Protein AF-A0A385MT98-F1 (afdb_monomer)

Nearest PDB structures (foldseek):
  8rvo-assembly1_I  TM=2.981E-01  e=7.123E+00  Saccharomyces cerevisiae

Sequence (198 aa):
MNSWIKKISVVCAGVLCLAGQANAHLVAFGWKDLGNGTIRMYGQHWHGNQSSAYSDNGGVRIGTWDASASTQNTASWQLFNWTGVMNDVGGDTASNDALVASGVLDGWAEDVGNWGNTNGHNDWFFTDPLVLGNGNWGLFTGTSCCVDTMTAAQLFTITGISSVPIGTGPGSATSVPAPATLGMFALSLVALRRFRRS

Secondary structure (DSSP, 8-state):
--HHHHHHHHHHHHTTS-------BEEEEEEEE-SSS-EEEEEEESSS--SS--SSS--EEEEE--TT-SS--GGGSEEE-EEEEE-S---SHHHHHHHHHTTS-SEEEE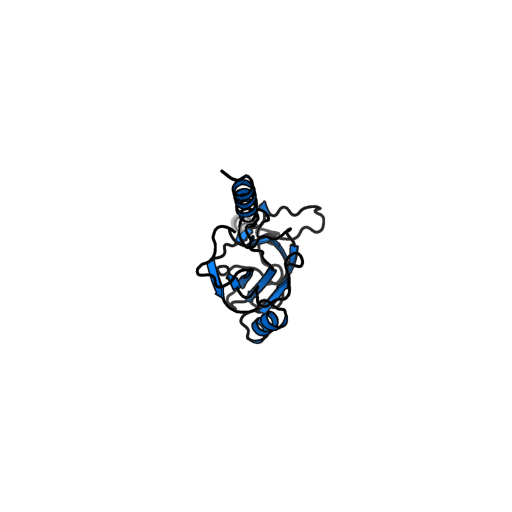-TTT---STT--EEEEESPB---SEEEEEE--SSSSSSB-SS-EEEEE----SS-TT-STT--S-PPPPHHHHHHHHHHHHHHHHT--

pLDDT: mean 81.01, std 16.99, range [43.62, 97.94]

Mean predicted aligned error: 11.86 Å

Solvent-accessible surface area (backbone atoms only — not comparable to full-atom values): 11077 Å² total; per-residue (Å²): 133,66,74,68,63,64,58,55,59,56,59,66,60,63,73,74,76,75,80,68,80,81,65,24,32,29,27,28,41,35,34,29,66,68,71,77,48,32,21,33,48,29,39,25,28,44,54,77,82,73,92,60,42,56,71,75,32,63,23,44,24,36,25,68,63,62,90,87,51,95,66,82,71,60,86,78,26,49,73,45,44,43,68,31,68,48,60,86,49,38,26,24,68,70,42,42,50,47,34,34,76,71,62,74,21,59,41,70,49,71,34,79,91,56,51,75,68,36,71,65,28,12,21,32,36,25,36,61,78,38,65,53,25,21,42,70,32,24,42,37,46,42,76,82,50,66,38,40,28,29,95,60,74,43,84,42,80,46,62,83,46,76,48,30,61,72,57,40,39,58,83,52,77,86,65,80,74,77,62,66,65,60,58,52,52,53,51,50,53,54,50,54,58,52,67,74,76,110

Foldseek 3Di:
DDPVVVVVVVVVVVVVPPPDQPFKAFWKKFKAAPLQQWIKIKTFIFDADDPWFDCQLQAKFKDDDDPPDPADPSVLGDGFGFGGKDGQFDQAPVRQVVCCVVRVTVDMDTLPVRRPRDSSRGMMTMGDIDHDAFDKMWIARDQDTRIHHRPGIDIDGDDDHDSHDHPDDHPSCPDDPDPCVVVVVVVVVVVVVVVVVD

Structure (mmCIF, N/CA/C/O backbone):
data_AF-A0A385MT98-F1
#
_entry.id   AF-A0A385MT98-F1
#
loop_
_atom_site.group_PDB
_atom_site.id
_atom_site.type_symbol
_atom_site.label_atom_id
_atom_site.label_alt_id
_atom_site.label_comp_id
_atom_site.label_asym_id
_atom_site.label_entity_id
_atom_site.label_seq_id
_atom_site.pdbx_PDB_ins_code
_atom_site.Cartn_x
_atom_site.Cartn_y
_atom_site.Cartn_z
_atom_site.occupancy
_atom_site.B_iso_or_equiv
_atom_site.auth_seq_id
_atom_site.auth_comp_id
_atom_site.auth_asym_id
_atom_site.auth_atom_id
_atom_site.pdbx_PDB_model_num
ATOM 1 N N . MET A 1 1 ? 36.740 34.468 -37.952 1.00 53.41 1 MET A N 1
ATOM 2 C CA . MET A 1 1 ? 36.012 33.297 -37.403 1.00 53.41 1 MET A CA 1
ATOM 3 C C . MET A 1 1 ? 34.818 32.990 -38.295 1.00 53.41 1 MET A C 1
ATOM 5 O O . MET A 1 1 ? 33.910 33.811 -38.370 1.00 53.41 1 MET A O 1
ATOM 9 N N . ASN A 1 2 ? 34.854 31.853 -38.997 1.00 48.47 2 ASN A N 1
ATOM 10 C CA . ASN A 1 2 ? 33.835 31.452 -39.972 1.00 48.47 2 ASN A CA 1
ATOM 11 C C . ASN A 1 2 ? 32.461 31.257 -39.313 1.00 48.47 2 ASN A C 1
ATOM 13 O O . ASN A 1 2 ? 32.347 30.631 -38.258 1.00 48.47 2 ASN A O 1
ATOM 17 N N . SER A 1 3 ? 31.414 31.777 -39.960 1.00 51.66 3 SER A N 1
ATOM 18 C CA . SER A 1 3 ? 30.017 31.764 -39.487 1.00 51.66 3 SER A CA 1
ATOM 19 C C . SER A 1 3 ? 29.446 30.358 -39.257 1.00 51.66 3 SER A C 1
ATOM 21 O O . SER A 1 3 ? 28.440 30.207 -38.568 1.00 51.66 3 SER A O 1
ATOM 23 N N . TRP A 1 4 ? 30.114 29.329 -39.779 1.00 48.34 4 TRP A N 1
ATOM 24 C CA . TRP A 1 4 ? 29.763 27.924 -39.598 1.00 48.34 4 TRP A CA 1
ATOM 25 C C . TRP A 1 4 ? 30.066 27.395 -38.189 1.00 48.34 4 TRP A C 1
ATOM 27 O O . TRP A 1 4 ? 29.278 26.629 -37.644 1.00 48.34 4 TRP A O 1
ATOM 37 N N . ILE A 1 5 ? 31.124 27.892 -37.536 1.00 53.19 5 ILE A N 1
ATOM 38 C CA . ILE A 1 5 ? 31.489 27.486 -36.166 1.00 53.19 5 ILE A CA 1
ATOM 39 C C . ILE A 1 5 ? 30.474 28.034 -35.145 1.00 53.19 5 ILE A C 1
ATOM 41 O O . ILE A 1 5 ? 30.147 27.361 -34.175 1.00 53.19 5 ILE A O 1
ATOM 45 N N . LYS A 1 6 ? 29.879 29.210 -35.404 1.00 49.47 6 LYS A N 1
ATOM 46 C CA . LYS A 1 6 ? 28.854 29.810 -34.527 1.00 49.47 6 LYS A CA 1
ATOM 47 C C . LYS A 1 6 ? 27.511 29.068 -34.548 1.00 49.47 6 LYS A C 1
ATOM 49 O O . LYS A 1 6 ? 26.771 29.145 -33.575 1.00 49.47 6 LYS A O 1
ATOM 54 N N . LYS A 1 7 ? 27.186 28.361 -35.638 1.00 47.78 7 LYS A N 1
ATOM 55 C CA . LYS A 1 7 ? 25.917 27.622 -35.778 1.00 47.78 7 LYS A CA 1
ATOM 56 C C . LYS A 1 7 ? 25.954 26.248 -35.104 1.00 47.78 7 LYS A C 1
ATOM 58 O O . LYS A 1 7 ? 24.925 25.792 -34.625 1.00 47.78 7 LYS A O 1
ATOM 63 N N . ILE A 1 8 ? 27.132 25.630 -35.000 1.00 51.59 8 ILE A N 1
ATOM 64 C CA . ILE A 1 8 ? 27.298 24.321 -34.347 1.00 51.59 8 ILE A CA 1
ATOM 65 C C . ILE A 1 8 ? 27.239 24.452 -32.815 1.00 51.59 8 ILE A C 1
ATOM 67 O O . ILE A 1 8 ? 26.645 23.607 -32.152 1.00 51.59 8 ILE A O 1
ATOM 71 N N . SER A 1 9 ? 27.733 25.554 -32.239 1.00 48.62 9 SER A N 1
ATOM 72 C CA . SER A 1 9 ? 27.682 25.773 -30.783 1.00 48.62 9 SER A CA 1
ATOM 73 C C . SER A 1 9 ? 26.263 25.958 -30.223 1.00 48.62 9 SER A C 1
ATOM 75 O O . SER A 1 9 ? 26.026 25.635 -29.064 1.00 48.62 9 SER A O 1
ATOM 77 N N . VAL A 1 10 ? 25.308 26.439 -31.027 1.00 51.00 10 VAL A N 1
ATOM 78 C CA . VAL A 1 10 ? 23.913 26.653 -30.589 1.00 51.00 10 VAL A CA 1
ATOM 79 C C . VAL A 1 10 ? 23.090 25.361 -30.655 1.00 51.00 10 VAL A C 1
ATOM 81 O O . VAL A 1 10 ? 22.206 25.154 -29.830 1.00 51.00 10 VAL A O 1
ATOM 84 N N . VAL A 1 11 ? 23.421 24.444 -31.570 1.00 50.66 11 VAL A N 1
ATOM 85 C CA . VAL A 1 11 ? 22.740 23.141 -31.681 1.00 50.66 11 VAL A CA 1
ATOM 86 C C . VAL A 1 11 ? 23.177 22.182 -30.564 1.00 50.66 11 VAL A C 1
ATOM 88 O O . VAL A 1 11 ? 22.348 21.445 -30.041 1.00 50.66 11 VAL A O 1
ATOM 91 N N . CYS A 1 12 ? 24.432 22.250 -30.106 1.00 47.84 12 CYS A N 1
ATOM 92 C CA . CYS A 1 12 ? 24.898 21.447 -28.967 1.00 47.84 12 CYS A CA 1
ATOM 93 C C . CYS A 1 12 ? 24.410 21.958 -27.597 1.00 47.84 12 CYS A C 1
ATOM 95 O O . CYS A 1 12 ? 24.337 21.171 -26.660 1.00 47.84 12 CYS A O 1
ATOM 97 N N . ALA A 1 13 ? 24.039 23.237 -27.468 1.00 49.75 13 ALA A N 1
ATOM 98 C CA . ALA A 1 13 ? 23.513 23.792 -26.215 1.00 49.75 13 ALA A CA 1
ATOM 99 C C . ALA A 1 13 ? 22.001 23.546 -26.022 1.00 49.75 13 ALA A C 1
ATOM 101 O O . ALA A 1 13 ? 21.527 23.517 -24.891 1.00 49.75 13 ALA A O 1
ATOM 102 N N . GLY A 1 14 ? 21.240 23.341 -27.106 1.00 48.34 14 GLY A N 1
ATOM 103 C CA . GLY A 1 14 ? 19.785 23.131 -27.049 1.00 48.34 14 GLY A CA 1
ATOM 104 C C . GLY A 1 14 ? 19.345 21.707 -26.689 1.00 48.34 14 GLY A C 1
ATOM 105 O O . GLY A 1 14 ? 18.222 21.516 -26.234 1.00 48.34 14 GLY A O 1
ATOM 106 N N . VAL A 1 15 ? 20.220 20.709 -26.851 1.00 49.09 15 VAL A N 1
ATOM 107 C CA . VAL A 1 15 ? 19.905 19.290 -26.574 1.00 49.09 15 VAL A CA 1
ATOM 108 C C . VAL A 1 15 ? 20.198 18.897 -25.113 1.00 49.09 15 VAL A C 1
ATOM 110 O O . VAL A 1 15 ? 19.793 17.832 -24.664 1.00 49.09 15 VAL A O 1
ATOM 113 N N . LEU A 1 16 ? 20.829 19.775 -24.326 1.00 49.16 16 LEU A N 1
ATOM 114 C CA . LEU A 1 16 ? 21.163 19.526 -22.915 1.00 49.16 16 LEU A CA 1
ATOM 115 C C . LEU A 1 16 ? 20.050 19.903 -21.915 1.00 49.16 16 LEU A C 1
ATOM 117 O O . LEU A 1 16 ? 20.210 19.654 -20.725 1.00 49.16 16 LEU A O 1
ATOM 121 N N . CYS A 1 17 ? 18.926 20.478 -22.362 1.00 48.34 17 CYS A N 1
ATOM 122 C CA . CYS A 1 17 ? 17.938 21.112 -21.470 1.00 48.34 17 CYS A CA 1
ATOM 123 C C . CYS A 1 17 ? 16.544 20.456 -21.431 1.00 48.34 17 CYS A C 1
ATOM 125 O O . CYS A 1 17 ? 15.598 21.094 -20.981 1.00 48.34 17 CYS A O 1
ATOM 127 N N . LEU A 1 18 ? 16.387 19.203 -21.869 1.00 44.28 18 LEU A N 1
ATOM 128 C CA . LEU A 1 18 ? 15.105 18.477 -21.773 1.00 44.28 18 LEU A CA 1
ATOM 129 C C . LEU A 1 18 ? 15.210 17.157 -20.998 1.00 44.28 18 LEU A C 1
ATOM 131 O O . LEU A 1 18 ? 14.406 16.252 -21.201 1.00 44.28 18 LEU A O 1
ATOM 135 N N . ALA A 1 19 ? 16.171 17.040 -20.080 1.00 44.81 19 ALA A N 1
ATOM 136 C CA . ALA A 1 19 ? 16.084 16.029 -19.034 1.00 44.81 19 ALA A CA 1
ATOM 137 C C . ALA A 1 19 ? 15.002 16.476 -18.038 1.00 44.81 19 ALA A C 1
ATOM 139 O O . ALA A 1 19 ? 15.294 17.125 -17.036 1.00 44.81 19 ALA A O 1
ATOM 140 N N . GLY A 1 20 ? 13.734 16.199 -18.353 1.00 44.91 20 GLY A N 1
ATOM 141 C CA . GLY A 1 20 ? 12.685 16.244 -17.341 1.00 44.91 2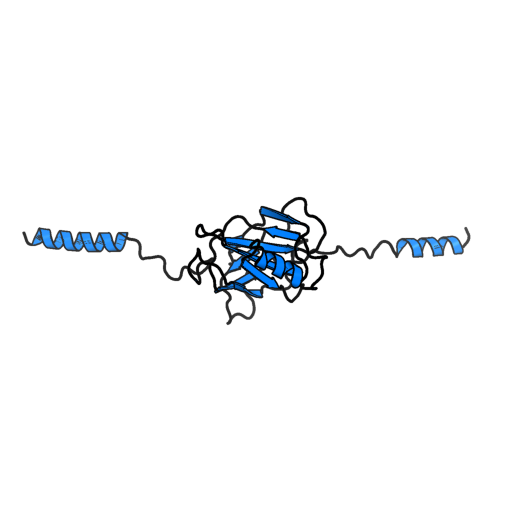0 GLY A CA 1
ATOM 142 C C . GLY A 1 20 ? 13.104 15.329 -16.193 1.00 44.91 20 GLY A C 1
ATOM 143 O O . GLY A 1 20 ? 13.550 14.209 -16.437 1.00 44.91 20 GLY A O 1
ATOM 144 N N . GLN A 1 21 ? 13.019 15.807 -14.951 1.00 47.66 21 GLN A N 1
ATOM 145 C CA . GLN A 1 21 ? 13.122 14.916 -13.800 1.00 47.66 21 GLN A CA 1
ATOM 146 C C . GLN A 1 21 ? 12.024 13.862 -13.958 1.00 47.66 21 GLN A C 1
ATOM 148 O O . GLN A 1 21 ? 10.841 14.202 -13.967 1.00 47.66 21 GLN A O 1
ATOM 153 N N . ALA A 1 22 ? 12.411 12.600 -14.152 1.00 51.78 22 ALA A N 1
ATOM 154 C CA . ALA A 1 22 ? 11.475 11.496 -14.057 1.00 51.78 22 ALA A CA 1
ATOM 155 C C . ALA A 1 22 ? 11.020 11.446 -12.597 1.00 51.78 22 ALA A C 1
ATOM 157 O O . ALA A 1 22 ? 11.789 11.066 -11.716 1.00 51.78 22 ALA A O 1
ATOM 158 N N . ASN A 1 23 ? 9.807 11.924 -12.335 1.00 61.19 23 ASN A N 1
ATOM 159 C CA . ASN A 1 23 ? 9.212 11.791 -11.016 1.00 61.19 23 ASN A CA 1
ATOM 160 C C . ASN A 1 23 ? 8.849 10.327 -10.838 1.00 61.19 23 ASN A C 1
ATOM 162 O O . ASN A 1 23 ? 8.341 9.690 -11.760 1.00 61.19 23 ASN A O 1
ATOM 166 N N . ALA A 1 24 ? 9.155 9.781 -9.672 1.00 69.06 24 ALA A N 1
ATOM 167 C CA . ALA A 1 24 ? 8.676 8.454 -9.365 1.00 69.06 24 ALA A CA 1
ATOM 168 C C . ALA A 1 24 ? 7.192 8.504 -9.007 1.00 69.06 24 ALA A C 1
ATOM 170 O O . ALA A 1 24 ? 6.710 9.464 -8.390 1.00 69.06 24 ALA A O 1
ATOM 171 N N . HIS A 1 25 ? 6.485 7.447 -9.373 1.00 81.62 25 HIS A N 1
ATOM 172 C CA . HIS A 1 25 ? 5.051 7.329 -9.180 1.00 81.62 25 HIS A CA 1
ATOM 173 C C . HIS A 1 25 ? 4.737 6.054 -8.420 1.00 81.62 25 HIS A C 1
ATOM 175 O O . HIS A 1 25 ? 5.406 5.035 -8.600 1.00 81.62 25 HIS A O 1
ATOM 181 N N . LEU A 1 26 ? 3.710 6.140 -7.580 1.00 88.94 26 LEU A N 1
ATOM 182 C CA . LEU A 1 26 ? 3.150 4.964 -6.949 1.00 88.94 26 LEU A CA 1
ATOM 183 C C . LEU A 1 26 ? 2.256 4.296 -7.989 1.00 88.94 26 LEU A C 1
ATOM 185 O O . LEU A 1 26 ? 1.355 4.951 -8.511 1.00 88.94 26 LEU A O 1
ATOM 189 N N . VAL A 1 27 ? 2.492 3.024 -8.296 1.00 90.94 27 VAL A N 1
ATOM 190 C CA . VAL A 1 27 ? 1.742 2.320 -9.352 1.00 90.94 27 VAL A CA 1
ATOM 191 C C . VAL A 1 27 ? 0.767 1.278 -8.810 1.00 90.94 27 VAL A C 1
ATOM 193 O O . VAL A 1 27 ? -0.199 0.930 -9.484 1.00 90.94 27 VAL A O 1
ATOM 196 N N . ALA A 1 28 ? 0.995 0.783 -7.594 1.00 93.62 28 ALA A N 1
ATOM 197 C CA . ALA A 1 28 ? 0.113 -0.161 -6.923 1.00 93.62 28 ALA A CA 1
ATOM 198 C C . ALA A 1 28 ? 0.284 -0.090 -5.404 1.00 93.62 28 ALA A C 1
ATOM 200 O O . ALA A 1 28 ? 1.328 0.315 -4.892 1.00 93.62 28 ALA A O 1
ATOM 201 N N . PHE A 1 29 ? -0.731 -0.551 -4.682 1.00 95.50 29 PHE A N 1
ATOM 202 C CA . PHE A 1 29 ? -0.637 -0.881 -3.268 1.00 95.50 29 PHE A CA 1
ATOM 203 C C . PHE A 1 29 ? -0.723 -2.389 -3.069 1.00 95.50 29 PHE A C 1
ATOM 205 O O . PHE A 1 29 ? -1.481 -3.078 -3.747 1.00 95.50 29 PHE A O 1
ATOM 212 N N . GLY A 1 30 ? 0.018 -2.887 -2.088 1.00 96.81 30 GLY A N 1
ATOM 213 C CA . GLY A 1 30 ? -0.047 -4.259 -1.601 1.00 96.81 30 GLY A CA 1
ATOM 214 C C . GLY A 1 30 ? -0.286 -4.272 -0.099 1.00 96.81 30 GLY A C 1
ATOM 215 O O . GLY A 1 30 ? -0.023 -3.287 0.597 1.00 96.81 30 GLY A O 1
ATOM 216 N N . TRP A 1 31 ? -0.778 -5.388 0.423 1.00 97.94 31 TRP A N 1
ATOM 217 C CA . TRP A 1 31 ? -0.954 -5.561 1.862 1.00 97.94 31 TRP A CA 1
ATOM 218 C C . TRP A 1 31 ? -0.652 -6.986 2.304 1.00 97.94 31 TRP A C 1
ATOM 220 O O . TRP A 1 31 ? -0.814 -7.949 1.550 1.00 97.94 31 TRP A O 1
ATOM 230 N N . LYS A 1 32 ? -0.218 -7.103 3.560 1.00 97.88 32 LYS A N 1
ATOM 231 C CA . LYS A 1 32 ? 0.027 -8.375 4.234 1.00 97.88 32 LYS A CA 1
ATOM 232 C C . LYS A 1 32 ? -0.515 -8.345 5.655 1.00 97.88 32 LYS A C 1
ATOM 234 O O . LYS A 1 32 ? -0.115 -7.493 6.447 1.00 97.88 32 LYS A O 1
ATOM 239 N N . ASP A 1 33 ? -1.369 -9.297 5.991 1.00 97.75 33 ASP A N 1
ATOM 240 C CA . ASP A 1 33 ? -1.752 -9.639 7.351 1.00 97.75 33 ASP A CA 1
ATOM 241 C C . ASP A 1 33 ? -0.591 -10.359 8.053 1.00 97.75 33 ASP A C 1
ATOM 243 O O . ASP A 1 33 ? -0.081 -11.384 7.592 1.00 97.75 33 ASP A O 1
ATOM 247 N N . LEU A 1 34 ? -0.155 -9.810 9.187 1.00 97.19 34 LEU A N 1
ATOM 248 C CA . LEU A 1 34 ? 0.945 -10.365 9.978 1.00 97.19 34 LEU A CA 1
ATOM 249 C C . LEU A 1 34 ? 0.467 -11.401 11.008 1.00 97.19 34 LEU A C 1
ATOM 251 O O . LEU A 1 34 ? 1.284 -11.965 11.738 1.00 97.19 34 LEU A O 1
ATOM 255 N N . GLY A 1 35 ? -0.843 -11.651 11.101 1.00 96.44 35 GLY A N 1
ATOM 256 C CA . GLY A 1 35 ? -1.427 -12.673 11.977 1.00 96.44 35 GLY A CA 1
ATOM 257 C C . GLY A 1 35 ? -1.447 -12.307 13.465 1.00 96.44 35 GLY A C 1
ATOM 258 O O . GLY A 1 35 ? -1.903 -13.096 14.288 1.00 96.44 35 GLY A O 1
ATOM 259 N N . ASN A 1 36 ? -0.968 -11.118 13.832 1.00 94.38 36 ASN A N 1
ATOM 260 C CA . ASN A 1 36 ? -0.816 -10.658 15.217 1.00 94.38 36 ASN A CA 1
ATOM 261 C C . ASN A 1 36 ? -1.693 -9.433 15.547 1.00 94.38 36 ASN A C 1
ATOM 263 O O . ASN A 1 36 ? -1.413 -8.717 16.508 1.00 94.38 36 ASN A O 1
ATOM 267 N N . GLY A 1 37 ? -2.735 -9.182 14.748 1.00 93.69 37 GLY A N 1
ATOM 268 C CA . GLY A 1 37 ? -3.617 -8.021 14.888 1.00 93.69 37 GLY A CA 1
ATOM 269 C C . GLY A 1 37 ? -3.097 -6.765 14.191 1.00 93.69 37 GLY A C 1
ATOM 270 O O . GLY A 1 37 ? -3.575 -5.665 14.469 1.00 93.69 37 GLY A O 1
ATOM 271 N N . THR A 1 38 ? -2.114 -6.913 13.303 1.00 96.50 38 THR A N 1
ATOM 272 C CA . THR A 1 38 ? -1.570 -5.826 12.489 1.00 96.50 38 THR A CA 1
ATOM 273 C C . THR A 1 38 ? -1.361 -6.281 11.053 1.00 96.50 38 THR A C 1
ATOM 275 O O . THR A 1 38 ? -1.256 -7.475 10.764 1.00 96.50 38 THR A O 1
ATOM 278 N N . ILE A 1 39 ? -1.273 -5.307 10.158 1.00 97.31 39 ILE A N 1
ATOM 279 C CA . ILE A 1 39 ? -0.921 -5.502 8.761 1.00 97.31 39 ILE A CA 1
ATOM 280 C C . ILE A 1 39 ? 0.313 -4.677 8.411 1.00 97.31 39 ILE A C 1
ATOM 282 O O . ILE A 1 39 ? 0.656 -3.715 9.101 1.00 97.31 39 ILE A O 1
ATOM 286 N N . ARG A 1 40 ? 0.941 -5.012 7.292 1.00 97.19 40 ARG A N 1
ATOM 287 C CA . ARG A 1 40 ? 1.917 -4.160 6.616 1.00 97.19 40 ARG A CA 1
ATOM 288 C C . ARG A 1 40 ? 1.352 -3.714 5.277 1.00 97.19 40 ARG A C 1
ATOM 290 O O . ARG A 1 40 ? 0.844 -4.541 4.521 1.00 97.19 40 ARG A O 1
ATOM 297 N N . MET A 1 41 ? 1.470 -2.421 4.997 1.00 96.88 41 MET A N 1
ATOM 298 C CA . MET A 1 41 ? 1.141 -1.855 3.692 1.00 96.88 41 MET A CA 1
ATOM 299 C C . MET A 1 41 ? 2.404 -1.732 2.851 1.00 96.88 41 MET A C 1
ATOM 301 O O . MET A 1 41 ? 3.478 -1.425 3.376 1.00 96.88 41 MET A O 1
ATOM 305 N N . TYR A 1 42 ? 2.245 -1.953 1.553 1.00 95.31 42 TYR A N 1
ATOM 306 C CA . TYR A 1 42 ? 3.289 -1.856 0.548 1.00 95.31 42 TYR A CA 1
ATOM 307 C C . TYR A 1 42 ? 2.857 -0.867 -0.533 1.00 95.31 42 TYR A C 1
ATOM 309 O O . TYR A 1 42 ? 1.696 -0.876 -0.940 1.00 95.31 42 TYR A O 1
ATOM 317 N N . GLY A 1 43 ? 3.776 -0.031 -1.000 1.00 93.12 43 GLY A N 1
ATOM 318 C CA . GLY A 1 43 ? 3.595 0.850 -2.147 1.00 93.12 43 GLY A CA 1
ATOM 319 C C . GLY A 1 43 ? 4.581 0.481 -3.246 1.00 93.12 43 GLY A C 1
ATOM 320 O O . GLY A 1 43 ? 5.787 0.530 -3.016 1.00 93.12 43 GLY A O 1
ATOM 321 N N . GLN A 1 44 ? 4.071 0.080 -4.407 1.00 91.88 44 GLN A N 1
ATOM 322 C CA . GLN A 1 44 ? 4.883 -0.263 -5.567 1.00 91.88 44 GLN A CA 1
ATOM 323 C C . GLN A 1 44 ? 5.338 1.006 -6.272 1.00 91.88 44 GLN A C 1
ATOM 325 O O . GLN A 1 44 ? 4.525 1.877 -6.596 1.00 91.88 44 GLN A O 1
ATOM 330 N N . HIS A 1 45 ? 6.633 1.071 -6.520 1.00 85.62 45 HIS A N 1
ATOM 331 C CA . HIS A 1 45 ? 7.350 2.236 -6.987 1.00 85.62 45 HIS A CA 1
ATOM 332 C C . HIS A 1 45 ? 7.931 1.995 -8.376 1.00 85.62 45 HIS A C 1
ATOM 334 O O . HIS A 1 45 ? 8.386 0.899 -8.713 1.00 85.62 45 HIS A O 1
ATOM 340 N N . TRP A 1 46 ? 7.963 3.058 -9.173 1.00 73.69 46 TRP A N 1
ATOM 341 C CA . TRP A 1 46 ? 8.713 3.090 -10.418 1.00 73.69 46 TRP A CA 1
ATOM 342 C C . TRP A 1 46 ? 10.087 3.699 -10.173 1.00 73.69 46 TRP A C 1
ATOM 344 O O . TRP A 1 46 ? 10.129 4.899 -9.972 1.00 73.69 46 TRP A O 1
ATOM 354 N N . HIS A 1 47 ? 11.147 2.883 -10.183 1.00 68.25 47 HIS A N 1
ATOM 355 C CA . HIS A 1 47 ? 12.571 3.150 -10.500 1.00 68.25 47 HIS A CA 1
ATOM 356 C C . HIS A 1 47 ? 13.378 1.959 -9.981 1.00 68.25 47 HIS A C 1
ATOM 358 O O . HIS A 1 47 ? 12.950 1.346 -9.017 1.00 68.25 47 HIS A O 1
ATOM 364 N N . GLY A 1 48 ? 14.519 1.638 -10.603 1.00 71.81 48 GLY A N 1
ATOM 365 C CA . GLY A 1 48 ? 15.337 0.481 -10.209 1.00 71.81 48 GLY A CA 1
ATOM 366 C C . GLY A 1 48 ? 15.899 0.542 -8.784 1.00 71.81 48 GLY A C 1
ATOM 367 O O . GLY A 1 48 ? 15.786 1.557 -8.107 1.00 71.81 48 GLY A O 1
ATOM 368 N N . ASN A 1 49 ? 16.567 -0.540 -8.385 1.00 84.25 49 ASN A N 1
ATOM 369 C CA . ASN A 1 49 ? 16.805 -0.946 -6.999 1.00 84.25 49 ASN A CA 1
ATOM 370 C C . ASN A 1 49 ? 17.013 0.179 -5.974 1.00 84.25 49 ASN A C 1
ATOM 372 O O . ASN A 1 49 ? 17.964 0.965 -6.045 1.00 84.25 49 ASN A O 1
ATOM 376 N N . GLN A 1 50 ? 16.199 0.136 -4.922 1.00 84.56 50 GLN A N 1
ATOM 377 C CA . GLN A 1 50 ? 16.210 1.086 -3.814 1.00 84.56 50 GLN A CA 1
ATOM 378 C C . GLN A 1 50 ? 17.176 0.655 -2.699 1.00 84.56 50 GLN A C 1
ATOM 380 O O . GLN A 1 50 ? 17.216 -0.507 -2.294 1.00 84.56 50 GLN A O 1
ATOM 385 N N . SER A 1 51 ? 17.937 1.588 -2.126 1.00 84.69 51 SER A N 1
ATOM 386 C CA . SER A 1 51 ? 18.832 1.296 -0.987 1.00 84.69 51 SER A CA 1
ATOM 387 C C . SER A 1 51 ? 18.231 1.617 0.385 1.00 84.69 51 SER A C 1
ATOM 389 O O . SER A 1 51 ? 18.822 1.281 1.410 1.00 84.69 51 SER A O 1
ATOM 391 N N . SER A 1 52 ? 17.091 2.308 0.424 1.00 83.75 52 SER A N 1
ATOM 392 C CA . SER A 1 52 ? 16.433 2.773 1.650 1.00 83.75 52 SER A CA 1
ATOM 393 C C . SER A 1 52 ? 15.004 3.217 1.360 1.00 83.75 52 SER A C 1
ATOM 395 O O . SER A 1 52 ? 14.710 3.624 0.240 1.00 83.75 52 SER A O 1
ATOM 397 N N . ALA A 1 53 ? 14.140 3.220 2.377 1.00 79.88 53 ALA A N 1
ATOM 398 C CA . ALA A 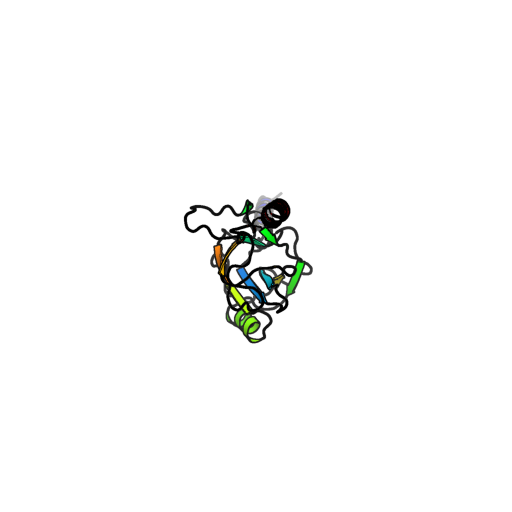1 53 ? 12.859 3.912 2.269 1.00 79.88 53 ALA A CA 1
ATOM 399 C C . ALA A 1 53 ? 13.097 5.420 2.097 1.00 79.88 53 ALA A C 1
ATOM 401 O O . ALA A 1 53 ? 13.872 6.015 2.851 1.00 79.88 53 ALA A O 1
ATOM 402 N N . TYR A 1 54 ? 12.455 6.032 1.103 1.00 70.38 54 TYR A N 1
ATOM 403 C CA . TYR A 1 54 ? 12.577 7.467 0.863 1.00 70.38 54 TYR A CA 1
ATOM 404 C C . TYR A 1 54 ? 11.675 8.253 1.817 1.00 70.38 54 TYR A C 1
ATOM 406 O O . TYR A 1 54 ? 10.472 8.022 1.887 1.00 70.38 54 TYR A O 1
ATOM 414 N N . SER A 1 55 ? 12.261 9.215 2.533 1.00 63.97 55 SER A N 1
ATOM 415 C CA . SER A 1 55 ? 11.529 10.127 3.423 1.00 63.97 55 SER A CA 1
ATOM 416 C C . SER A 1 55 ? 10.830 11.270 2.687 1.00 63.97 55 SER A C 1
ATOM 418 O O . SER A 1 55 ? 10.000 11.952 3.284 1.00 63.97 55 SER A O 1
ATOM 420 N N . ASP A 1 56 ? 11.189 11.510 1.421 1.00 67.44 56 ASP A N 1
ATOM 421 C CA . ASP A 1 56 ? 10.693 12.651 0.646 1.00 67.44 56 ASP A CA 1
ATOM 422 C C . ASP A 1 56 ? 9.198 12.531 0.365 1.00 67.44 56 ASP A C 1
ATOM 424 O O . ASP A 1 56 ? 8.482 13.524 0.490 1.00 67.44 56 ASP A O 1
ATOM 428 N N . ASN A 1 57 ? 8.719 11.313 0.092 1.00 67.25 57 ASN A N 1
ATOM 429 C CA . ASN A 1 57 ? 7.303 11.008 0.176 1.00 67.25 57 ASN A CA 1
ATOM 430 C C . ASN A 1 57 ? 7.031 10.341 1.519 1.00 67.25 57 ASN A C 1
ATOM 432 O O . ASN A 1 57 ? 7.349 9.174 1.728 1.00 67.25 57 ASN A O 1
ATOM 436 N N . GLY A 1 58 ? 6.499 11.123 2.456 1.00 76.25 58 GLY A N 1
ATOM 437 C CA . GLY A 1 58 ? 6.408 10.782 3.876 1.00 76.25 58 GLY A CA 1
ATOM 438 C C . GLY A 1 58 ? 5.518 9.585 4.225 1.00 76.25 58 GLY A C 1
ATOM 439 O O . GLY A 1 58 ? 5.179 9.443 5.391 1.00 76.25 58 GLY A O 1
ATOM 440 N N . GLY A 1 59 ? 5.115 8.747 3.265 1.00 88.62 59 GLY A N 1
ATOM 441 C CA . GLY A 1 59 ? 4.344 7.531 3.484 1.00 88.62 59 GLY A CA 1
ATOM 442 C C . GLY A 1 59 ? 3.027 7.466 2.719 1.00 88.62 59 GLY A C 1
ATOM 443 O O . GLY A 1 59 ? 2.796 8.182 1.746 1.00 88.62 59 GLY A O 1
ATOM 444 N N . VAL A 1 60 ? 2.128 6.619 3.212 1.00 91.56 60 VAL A N 1
ATOM 445 C CA . VAL A 1 60 ? 0.743 6.514 2.749 1.00 91.56 60 VAL A CA 1
ATOM 446 C C . VAL A 1 60 ? -0.203 7.130 3.773 1.00 91.56 60 VAL A C 1
ATOM 448 O O . VAL A 1 60 ? -0.166 6.810 4.962 1.00 91.56 60 VAL A O 1
ATOM 451 N N . ARG A 1 61 ? -1.082 8.024 3.319 1.00 93.31 61 ARG A N 1
ATOM 452 C CA . ARG A 1 61 ? -2.224 8.495 4.104 1.00 93.31 61 ARG A CA 1
ATOM 453 C C . ARG A 1 61 ? -3.392 7.547 3.920 1.00 93.31 61 ARG A C 1
ATOM 455 O O . ARG A 1 61 ? -3.778 7.275 2.787 1.00 93.31 61 ARG A O 1
ATOM 462 N N . ILE A 1 62 ? -3.964 7.098 5.032 1.00 95.00 62 ILE A N 1
ATOM 463 C CA . ILE A 1 62 ? -5.090 6.164 5.066 1.00 95.00 62 ILE A CA 1
ATOM 464 C C . ILE A 1 62 ? -6.231 6.788 5.863 1.00 95.00 62 ILE A C 1
ATOM 466 O O . ILE A 1 62 ? -6.035 7.274 6.984 1.00 95.00 62 ILE A O 1
ATOM 470 N N . GLY A 1 63 ? -7.432 6.767 5.295 1.00 94.12 63 GLY A N 1
ATOM 471 C CA . GLY A 1 63 ? -8.633 7.234 5.976 1.00 94.12 63 GLY A CA 1
ATOM 472 C C . GLY A 1 63 ? -9.913 6.664 5.387 1.00 94.12 63 GLY A C 1
ATOM 473 O O . GLY A 1 63 ? -9.907 5.930 4.400 1.00 94.12 63 GLY A O 1
ATOM 474 N N . THR A 1 64 ? -11.035 6.998 6.013 1.00 92.00 64 THR A N 1
ATOM 475 C CA . THR A 1 64 ? -12.362 6.657 5.506 1.00 92.00 64 THR A CA 1
ATOM 476 C C . THR A 1 64 ? -12.677 7.471 4.255 1.00 92.00 64 THR A C 1
ATOM 478 O O . THR A 1 64 ? -12.486 8.687 4.225 1.00 92.00 64 THR A O 1
ATOM 481 N N . TRP A 1 65 ? -13.170 6.790 3.221 1.00 91.88 65 TRP A N 1
ATOM 482 C CA . TRP A 1 65 ? -13.594 7.434 1.982 1.00 91.88 65 TRP A CA 1
ATOM 483 C C . TRP A 1 65 ? -14.967 8.087 2.144 1.00 91.88 65 TRP A C 1
ATOM 485 O O . TRP A 1 65 ? -15.933 7.418 2.520 1.00 91.88 65 TRP A O 1
ATOM 495 N N . ASP A 1 66 ? -15.071 9.374 1.820 1.00 91.06 66 ASP A N 1
ATOM 496 C CA . ASP A 1 66 ? -16.345 10.090 1.794 1.00 91.06 66 ASP A CA 1
ATOM 497 C C . ASP A 1 66 ? -16.916 10.097 0.372 1.00 91.06 66 ASP A C 1
ATOM 499 O O . ASP A 1 66 ? -16.502 10.885 -0.478 1.00 91.06 66 ASP A O 1
ATOM 503 N N . ALA A 1 67 ? -17.889 9.225 0.108 1.00 89.69 67 ALA A N 1
ATOM 504 C CA . ALA A 1 67 ? -18.540 9.129 -1.199 1.00 89.69 67 ALA A CA 1
ATOM 505 C C . ALA A 1 67 ? -19.379 10.370 -1.572 1.00 89.69 67 ALA A C 1
ATOM 507 O O . ALA A 1 67 ? -19.760 10.512 -2.733 1.00 89.69 67 ALA A O 1
ATOM 508 N N . SER A 1 68 ? -19.689 11.247 -0.611 1.00 91.62 68 SER A N 1
ATOM 509 C CA . SER A 1 68 ? -20.462 12.473 -0.840 1.00 91.62 68 SER A CA 1
ATOM 510 C C . SER A 1 68 ? -19.589 13.694 -1.151 1.00 91.62 68 SER A C 1
ATOM 512 O O . SER A 1 68 ? -20.093 14.695 -1.665 1.00 91.62 68 SER A O 1
ATOM 514 N N . ALA A 1 69 ? -18.285 13.620 -0.872 1.00 89.38 69 ALA A N 1
ATOM 515 C CA . ALA A 1 69 ? -17.359 14.722 -1.080 1.00 89.38 69 ALA A CA 1
ATOM 516 C C . ALA A 1 69 ? -16.856 14.784 -2.530 1.00 89.38 69 ALA A C 1
ATOM 518 O O . ALA A 1 69 ? -16.395 13.792 -3.092 1.00 89.38 69 ALA A O 1
ATOM 519 N N . SER A 1 70 ? -16.849 15.985 -3.118 1.00 86.56 70 SER A N 1
ATOM 520 C CA . SER A 1 70 ? -16.219 16.230 -4.425 1.00 86.56 70 SER A CA 1
ATOM 521 C C . SER A 1 70 ? -14.689 16.133 -4.379 1.00 86.56 70 SER A C 1
ATOM 523 O O . SER A 1 70 ? -14.057 15.877 -5.399 1.00 86.56 70 SER A O 1
ATOM 525 N N . THR A 1 71 ? -14.099 16.345 -3.199 1.00 89.69 71 THR A N 1
ATOM 526 C CA . THR A 1 71 ? -12.659 16.259 -2.937 1.00 89.69 71 THR A CA 1
ATOM 527 C C . THR A 1 71 ? -12.449 15.652 -1.555 1.00 89.69 71 THR A C 1
ATOM 529 O O . THR A 1 71 ? -13.032 16.125 -0.581 1.00 89.69 71 THR A O 1
ATOM 532 N N . GLN A 1 72 ? -11.595 14.636 -1.447 1.00 92.38 72 GLN A N 1
ATOM 533 C CA . GLN A 1 72 ? -11.273 14.030 -0.154 1.00 92.38 72 GLN A CA 1
ATOM 534 C C . GLN A 1 72 ? -10.405 14.966 0.700 1.00 92.38 72 GLN A C 1
ATOM 536 O O . GLN A 1 72 ? -9.425 15.535 0.214 1.00 92.38 72 GLN A O 1
ATOM 541 N N . ASN A 1 73 ? -10.710 15.080 1.997 1.00 91.06 73 ASN A N 1
ATOM 542 C CA . ASN A 1 73 ? -9.872 15.805 2.958 1.00 91.06 73 ASN A CA 1
ATOM 543 C C . ASN A 1 73 ? -8.690 14.938 3.428 1.00 91.06 73 ASN A C 1
ATOM 545 O O . ASN A 1 73 ? -8.608 14.529 4.590 1.00 91.06 73 ASN A O 1
ATOM 549 N N . THR A 1 74 ? -7.762 14.656 2.517 1.00 91.62 74 THR A N 1
ATOM 550 C CA . THR A 1 74 ? -6.618 13.766 2.775 1.00 91.62 74 THR A CA 1
ATOM 551 C C . THR A 1 74 ? -5.685 14.279 3.870 1.00 91.62 74 THR A C 1
ATOM 553 O O . THR A 1 74 ? -5.015 13.489 4.526 1.00 91.62 74 THR A O 1
ATOM 556 N N . ALA A 1 75 ? -5.668 15.586 4.145 1.00 89.31 75 ALA A N 1
ATOM 557 C CA . ALA A 1 75 ? -4.885 16.156 5.241 1.00 89.31 75 ALA A CA 1
ATOM 558 C C . ALA A 1 75 ? -5.321 15.630 6.623 1.00 89.31 75 ALA A C 1
ATOM 560 O O . ALA A 1 75 ? -4.498 15.566 7.536 1.00 89.31 75 ALA A O 1
ATOM 561 N N . SER A 1 76 ? -6.591 15.230 6.766 1.00 90.06 76 SER A N 1
ATOM 562 C CA . SER A 1 76 ? -7.132 14.624 7.991 1.00 90.06 76 SER A CA 1
ATOM 563 C C . SER A 1 76 ? -6.852 13.122 8.122 1.00 90.06 76 SER A C 1
ATOM 565 O O . SER A 1 76 ? -7.047 12.555 9.196 1.00 90.06 76 SER A O 1
ATOM 567 N N . TRP A 1 77 ? -6.405 12.472 7.045 1.00 92.88 77 TRP A N 1
ATOM 568 C CA . TRP A 1 77 ? -6.095 11.046 7.042 1.00 92.88 77 TRP A CA 1
ATOM 569 C C . TRP A 1 77 ? -4.774 10.771 7.757 1.00 92.88 77 TRP A C 1
ATOM 571 O O . TRP A 1 77 ? -3.829 11.569 7.693 1.00 92.88 77 TRP A O 1
ATOM 581 N N . GLN A 1 78 ? -4.706 9.621 8.424 1.00 93.19 78 GLN A N 1
ATOM 582 C CA . GLN A 1 78 ? -3.537 9.223 9.196 1.00 93.19 78 GLN A CA 1
ATOM 583 C C . GLN A 1 78 ? -2.389 8.861 8.255 1.00 93.19 78 GLN A C 1
ATOM 585 O O . GLN A 1 78 ? -2.570 8.065 7.339 1.00 93.19 78 GLN A O 1
ATOM 590 N N . LEU A 1 79 ? -1.213 9.444 8.491 1.00 91.62 79 LEU A N 1
ATOM 591 C CA . LEU A 1 79 ? 0.001 9.162 7.731 1.00 91.62 79 LEU A CA 1
ATOM 592 C C . LEU A 1 79 ? 0.747 7.967 8.337 1.00 91.62 79 LEU A C 1
ATOM 594 O O . LEU A 1 79 ? 1.014 7.951 9.540 1.00 91.62 79 LEU A O 1
ATOM 598 N N . PHE A 1 80 ? 1.109 7.006 7.492 1.00 92.31 80 PHE A N 1
ATOM 599 C CA . PHE A 1 80 ? 1.966 5.873 7.824 1.00 92.31 80 PHE A CA 1
ATOM 600 C C . PHE A 1 80 ? 3.217 5.921 6.959 1.00 92.31 80 PHE A C 1
ATOM 602 O O . PHE A 1 80 ? 3.135 5.749 5.745 1.00 92.31 80 PHE A O 1
ATOM 609 N N . ASN A 1 81 ? 4.362 6.164 7.589 1.00 91.38 81 ASN A N 1
ATOM 610 C CA . ASN A 1 81 ? 5.628 6.362 6.892 1.00 91.38 81 ASN A CA 1
ATOM 611 C C . ASN A 1 81 ? 6.128 5.067 6.242 1.00 91.38 81 ASN A C 1
ATOM 613 O O . ASN A 1 81 ? 5.952 3.974 6.787 1.00 91.38 81 ASN A O 1
ATOM 617 N N . TRP A 1 82 ? 6.833 5.210 5.122 1.00 91.19 82 TRP A N 1
ATOM 618 C CA . TRP A 1 82 ? 7.666 4.146 4.577 1.00 91.19 82 TRP A CA 1
ATOM 619 C C . TRP A 1 82 ? 8.880 3.922 5.480 1.00 91.19 82 TRP A C 1
ATOM 621 O O . TRP A 1 82 ? 9.559 4.874 5.864 1.00 91.19 82 TRP A O 1
ATOM 631 N N . THR A 1 83 ? 9.150 2.668 5.834 1.00 92.44 83 THR A N 1
ATOM 632 C CA . THR A 1 83 ? 10.225 2.288 6.763 1.00 92.44 83 THR A CA 1
ATOM 633 C C . THR A 1 83 ? 11.198 1.266 6.186 1.00 92.44 83 THR A C 1
ATOM 635 O O . THR A 1 83 ? 12.300 1.117 6.715 1.00 92.44 83 THR A O 1
ATOM 638 N N . GLY A 1 84 ? 10.867 0.619 5.065 1.00 91.62 84 GLY A N 1
ATOM 639 C CA . GLY A 1 84 ? 11.812 -0.230 4.342 1.00 91.62 84 GLY A CA 1
ATOM 640 C C . GLY A 1 84 ? 11.472 -0.448 2.871 1.00 91.62 84 GLY A C 1
ATOM 641 O O . GLY A 1 84 ? 10.545 0.164 2.342 1.00 91.62 84 GLY A O 1
ATOM 642 N N . VAL A 1 85 ? 12.275 -1.300 2.225 1.00 92.50 85 VAL A N 1
ATOM 643 C CA . VAL A 1 85 ? 12.243 -1.594 0.783 1.00 92.50 85 VAL A CA 1
ATOM 644 C C . VAL A 1 85 ? 12.278 -3.093 0.505 1.00 92.50 85 VAL A C 1
ATOM 646 O O . VAL A 1 85 ? 12.890 -3.861 1.252 1.00 92.50 85 VAL A O 1
ATOM 649 N N . MET A 1 86 ? 11.667 -3.496 -0.601 1.00 92.69 86 MET A N 1
ATOM 650 C CA . MET A 1 86 ? 11.768 -4.819 -1.204 1.00 92.69 86 MET A CA 1
ATOM 651 C C . MET A 1 86 ? 11.963 -4.626 -2.709 1.00 92.69 86 MET A C 1
ATOM 653 O O . MET A 1 86 ? 11.056 -4.138 -3.374 1.00 92.69 86 MET A O 1
ATOM 657 N N . ASN A 1 87 ? 13.141 -4.981 -3.219 1.00 92.88 87 ASN A N 1
ATOM 658 C CA . ASN A 1 87 ? 13.493 -4.747 -4.618 1.00 92.88 87 ASN A CA 1
ATOM 659 C C . ASN A 1 87 ? 13.303 -5.986 -5.487 1.00 92.88 87 ASN A C 1
ATOM 661 O O . ASN A 1 87 ? 13.323 -7.113 -4.981 1.00 92.88 87 ASN A O 1
ATOM 665 N N . ASP A 1 88 ? 13.244 -5.753 -6.793 1.00 91.81 88 ASP A N 1
ATOM 666 C CA . ASP A 1 88 ? 13.298 -6.770 -7.844 1.00 91.81 88 ASP A CA 1
ATOM 667 C C . ASP A 1 88 ? 12.164 -7.809 -7.806 1.00 91.81 88 ASP A C 1
ATOM 669 O O . ASP A 1 88 ? 12.340 -8.967 -8.198 1.00 91.81 88 ASP A O 1
ATOM 673 N N . VAL A 1 89 ? 10.976 -7.409 -7.353 1.00 92.31 89 VAL A N 1
ATOM 674 C CA . VAL A 1 89 ? 9.786 -8.260 -7.299 1.00 92.31 89 VAL A CA 1
ATOM 675 C C . VAL A 1 89 ? 8.504 -7.537 -7.722 1.00 92.31 89 VAL A C 1
ATOM 677 O O . VAL A 1 89 ? 8.235 -6.398 -7.354 1.00 92.31 89 VAL A O 1
ATOM 680 N N . GLY A 1 90 ? 7.640 -8.236 -8.456 1.00 92.56 90 GLY A N 1
ATOM 681 C CA . GLY A 1 90 ? 6.413 -7.645 -8.992 1.00 92.56 90 GLY A CA 1
ATOM 682 C C . GLY A 1 90 ? 6.656 -6.792 -10.243 1.00 92.56 90 GLY A C 1
ATOM 683 O O . GLY A 1 90 ? 7.677 -6.917 -10.912 1.00 92.56 90 GLY A O 1
ATOM 684 N N . GLY A 1 91 ? 5.690 -5.935 -10.556 1.00 90.81 91 GLY A N 1
ATOM 685 C CA . GLY A 1 91 ? 5.773 -4.855 -11.551 1.00 90.81 91 GLY A CA 1
ATOM 686 C C . GLY A 1 91 ? 4.722 -4.978 -12.644 1.00 90.81 91 GLY A C 1
ATOM 687 O O . GLY A 1 91 ? 4.177 -3.983 -13.128 1.00 90.81 91 GLY A O 1
ATOM 688 N N . ASP A 1 92 ? 4.372 -6.216 -12.963 1.00 93.94 92 ASP A N 1
ATOM 689 C CA . ASP A 1 92 ? 3.241 -6.573 -13.800 1.00 93.94 92 ASP A CA 1
ATOM 690 C C . ASP A 1 92 ? 2.224 -7.421 -13.016 1.00 93.94 92 ASP A C 1
ATOM 692 O O . ASP A 1 92 ? 2.485 -7.886 -11.900 1.00 93.94 92 ASP A O 1
ATOM 696 N N . THR A 1 93 ? 1.036 -7.602 -13.594 1.00 95.81 93 THR A N 1
ATOM 697 C CA . THR A 1 93 ? -0.069 -8.357 -12.991 1.00 95.81 93 THR A CA 1
ATOM 698 C C . THR A 1 93 ? 0.376 -9.766 -12.611 1.00 95.81 93 THR A C 1
ATOM 700 O O . THR A 1 93 ? 0.134 -10.207 -11.493 1.00 95.81 93 THR A O 1
ATOM 703 N N . ALA A 1 94 ? 1.081 -10.462 -13.509 1.00 96.69 94 ALA A N 1
ATOM 704 C CA . ALA A 1 94 ? 1.494 -11.845 -13.286 1.00 96.69 94 ALA A CA 1
ATOM 705 C C . ALA A 1 94 ? 2.492 -11.973 -12.123 1.00 96.69 94 ALA A C 1
ATOM 707 O O . ALA A 1 94 ? 2.396 -12.899 -11.315 1.00 96.69 94 ALA A O 1
ATOM 708 N N . SER A 1 95 ? 3.435 -11.040 -12.017 1.00 95.62 95 SER A N 1
ATOM 709 C CA . SER A 1 95 ? 4.450 -11.020 -10.966 1.00 95.62 95 SER A CA 1
ATOM 710 C C . SER A 1 95 ? 3.855 -10.596 -9.625 1.00 95.62 95 SER A C 1
ATOM 712 O O . SER A 1 95 ? 4.190 -11.189 -8.599 1.00 95.62 95 SER A O 1
ATOM 714 N N . ASN A 1 96 ? 2.934 -9.629 -9.611 1.00 96.69 96 ASN A N 1
ATOM 715 C CA . ASN A 1 96 ? 2.207 -9.252 -8.397 1.00 96.69 96 ASN A CA 1
ATOM 716 C C . ASN A 1 96 ? 1.299 -10.402 -7.911 1.00 96.69 96 ASN A C 1
ATOM 718 O O . ASN A 1 96 ? 1.288 -10.721 -6.721 1.00 96.69 96 ASN A O 1
ATOM 722 N N . ASP A 1 97 ? 0.622 -11.110 -8.819 1.00 97.75 97 ASP A N 1
ATOM 723 C CA . ASP A 1 97 ? -0.156 -12.311 -8.487 1.00 97.75 97 ASP A CA 1
ATOM 724 C C . ASP A 1 97 ? 0.733 -13.448 -7.963 1.00 97.75 97 ASP A C 1
ATOM 726 O O . ASP A 1 97 ? 0.337 -14.181 -7.055 1.00 97.75 97 ASP A O 1
ATOM 730 N N . ALA A 1 98 ? 1.966 -13.577 -8.463 1.00 97.25 98 ALA A N 1
ATOM 731 C CA . ALA A 1 98 ? 2.941 -14.522 -7.921 1.00 97.25 98 ALA A CA 1
ATOM 732 C C . ALA A 1 98 ? 3.368 -14.166 -6.481 1.00 97.25 98 ALA A C 1
ATOM 734 O O . ALA A 1 98 ? 3.600 -15.068 -5.666 1.00 97.25 98 ALA A O 1
ATOM 735 N N . LEU A 1 99 ? 3.422 -12.877 -6.124 1.00 97.31 99 LEU A N 1
ATOM 736 C CA . LEU A 1 99 ? 3.640 -12.443 -4.737 1.00 97.31 99 LEU A CA 1
ATOM 737 C C . LEU A 1 99 ? 2.471 -12.824 -3.827 1.00 97.31 99 LEU A C 1
ATOM 739 O O . LEU A 1 99 ? 2.699 -13.238 -2.688 1.00 97.31 99 LEU A O 1
ATOM 743 N N . VAL A 1 100 ? 1.238 -12.759 -4.333 1.00 97.94 100 VAL A N 1
ATOM 744 C CA . VAL A 1 100 ? 0.063 -13.253 -3.600 1.00 97.94 100 VAL A CA 1
ATOM 745 C C . VAL A 1 100 ? 0.115 -14.773 -3.449 1.00 97.94 100 VAL A C 1
ATOM 747 O O . VAL A 1 100 ? -0.000 -15.300 -2.345 1.00 97.94 100 VAL A O 1
ATOM 750 N N . ALA A 1 101 ? 0.364 -15.498 -4.540 1.00 97.81 101 ALA A N 1
ATOM 751 C CA . ALA A 1 101 ? 0.407 -16.960 -4.538 1.00 97.81 101 ALA A CA 1
ATOM 752 C C . ALA A 1 101 ? 1.521 -17.534 -3.642 1.00 97.81 101 ALA A C 1
ATOM 754 O O . ALA A 1 101 ? 1.355 -18.604 -3.056 1.00 97.81 101 ALA A O 1
ATOM 755 N N . SER A 1 102 ? 2.648 -16.828 -3.515 1.00 96.94 102 SER A N 1
ATOM 756 C CA . SER A 1 102 ? 3.751 -17.198 -2.614 1.00 96.94 102 SER A CA 1
ATOM 757 C C . SER A 1 102 ? 3.534 -16.766 -1.159 1.00 96.94 102 SER A C 1
ATOM 759 O O . SER A 1 102 ? 4.316 -17.144 -0.286 1.00 96.94 102 SER A O 1
ATOM 761 N N . GLY A 1 103 ? 2.479 -15.995 -0.882 1.00 95.56 103 GLY A N 1
ATOM 762 C CA . GLY A 1 103 ? 2.149 -15.494 0.449 1.00 95.56 103 GLY A CA 1
ATOM 763 C C . GLY A 1 103 ? 3.001 -14.311 0.911 1.00 95.56 103 GLY A C 1
ATOM 764 O O . GLY A 1 103 ? 2.934 -13.962 2.094 1.00 95.56 103 GLY A O 1
ATOM 765 N N . VAL A 1 104 ? 3.779 -13.686 0.019 1.00 96.50 104 VAL A N 1
ATOM 766 C CA . VAL A 1 104 ? 4.491 -12.426 0.305 1.00 96.50 104 VAL A CA 1
ATOM 767 C C . VAL A 1 104 ? 3.493 -11.289 0.522 1.00 96.50 104 VAL A C 1
ATOM 769 O O . VAL A 1 104 ? 3.663 -10.493 1.445 1.00 96.50 104 VAL A O 1
ATOM 772 N N . LEU A 1 105 ? 2.431 -11.259 -0.283 1.00 97.75 105 LEU A N 1
ATOM 773 C CA . LEU A 1 105 ? 1.269 -10.388 -0.119 1.00 97.75 105 LEU A CA 1
ATOM 774 C C . LEU A 1 105 ? 0.020 -11.247 0.102 1.00 97.75 105 LEU A C 1
ATOM 776 O O . LEU A 1 105 ? -0.020 -12.400 -0.319 1.00 97.75 105 LEU A O 1
ATOM 780 N N . ASP A 1 106 ? -1.005 -10.686 0.735 1.00 97.56 106 ASP A N 1
ATOM 781 C CA . ASP A 1 106 ? -2.344 -11.298 0.756 1.00 97.56 106 ASP A CA 1
ATOM 782 C C . ASP A 1 106 ? -3.254 -10.707 -0.326 1.00 97.56 106 ASP A C 1
ATOM 784 O O . ASP A 1 106 ? -4.256 -11.309 -0.707 1.00 97.56 106 ASP A O 1
ATOM 788 N N . GLY A 1 107 ? -2.894 -9.535 -0.846 1.00 97.50 107 GLY A N 1
ATOM 789 C CA . GLY A 1 107 ? -3.555 -8.908 -1.976 1.00 97.50 107 GLY A CA 1
ATOM 790 C C . GLY A 1 107 ? -2.825 -7.654 -2.437 1.00 97.50 107 GLY A C 1
ATOM 791 O O . GLY A 1 107 ? -1.911 -7.155 -1.769 1.00 97.50 107 GLY A O 1
ATOM 792 N N . TRP A 1 108 ? -3.232 -7.167 -3.605 1.00 96.88 108 TRP A N 1
ATOM 793 C CA . TRP A 1 108 ? -2.731 -5.940 -4.205 1.00 96.88 108 TRP A CA 1
ATOM 794 C C . TRP A 1 108 ? -3.812 -5.277 -5.066 1.00 96.88 108 TRP A C 1
ATOM 796 O O . TRP A 1 108 ? -4.812 -5.904 -5.423 1.00 96.88 108 TRP A O 1
ATOM 806 N N . ALA A 1 109 ? -3.630 -3.993 -5.356 1.00 94.81 109 ALA A N 1
ATOM 807 C CA . ALA A 1 109 ? -4.516 -3.205 -6.200 1.00 94.81 109 ALA A CA 1
ATOM 808 C C . ALA A 1 109 ? -3.748 -2.068 -6.884 1.00 94.81 109 ALA A C 1
ATOM 810 O O . ALA A 1 109 ? -2.828 -1.489 -6.311 1.00 94.81 109 ALA A O 1
ATOM 811 N N . GLU A 1 110 ? -4.151 -1.739 -8.104 1.00 92.88 110 GLU A N 1
ATOM 812 C CA . GLU A 1 110 ? -3.489 -0.759 -8.969 1.00 92.88 110 GLU A CA 1
ATOM 813 C C . GLU A 1 110 ? -3.855 0.685 -8.595 1.00 92.88 110 GLU A C 1
ATOM 815 O O . GLU A 1 110 ? -5.018 0.984 -8.319 1.00 92.88 110 GLU A O 1
ATOM 820 N N . ASP A 1 111 ? -2.889 1.603 -8.676 1.00 89.88 111 ASP A N 1
ATOM 821 C CA . ASP A 1 111 ? -3.199 3.011 -8.937 1.00 89.88 111 ASP A CA 1
ATOM 822 C C . ASP A 1 111 ? -3.406 3.159 -10.449 1.00 89.88 111 ASP A C 1
ATOM 824 O O . ASP A 1 111 ? -2.452 3.285 -11.218 1.00 89.88 111 ASP A O 1
ATOM 828 N N . VAL A 1 112 ? -4.668 3.157 -10.881 1.00 85.69 112 VAL A N 1
ATOM 829 C CA . VAL A 1 112 ? -5.054 3.183 -12.305 1.00 85.69 112 VAL A CA 1
ATOM 830 C C . VAL A 1 112 ? -4.448 4.375 -13.058 1.00 85.69 112 VAL A C 1
ATOM 832 O O . VAL A 1 112 ? -4.240 4.298 -14.268 1.00 85.69 112 VAL A O 1
ATOM 835 N N . GLY A 1 113 ? -4.150 5.480 -12.367 1.00 84.19 113 GLY A N 1
ATOM 836 C CA . GLY A 1 113 ? -3.546 6.660 -12.987 1.00 84.19 113 GLY A CA 1
ATOM 837 C C . GLY A 1 113 ? -2.085 6.464 -13.400 1.00 84.19 113 GLY A C 1
ATOM 838 O O . GLY A 1 113 ? -1.621 7.151 -14.308 1.00 84.19 113 GLY A O 1
ATOM 839 N N . ASN A 1 114 ? -1.386 5.529 -12.755 1.00 86.81 114 ASN A N 1
ATOM 840 C CA . ASN A 1 114 ? 0.054 5.316 -12.896 1.00 86.81 114 ASN A CA 1
ATOM 841 C C . ASN A 1 114 ? 0.417 3.878 -13.317 1.00 86.81 114 ASN A C 1
ATOM 843 O O . ASN A 1 114 ? 1.568 3.607 -13.663 1.00 86.81 114 ASN A O 1
ATOM 847 N N . TRP A 1 115 ? -0.534 2.943 -13.289 1.00 90.56 115 TRP A N 1
ATOM 848 C CA . TRP A 1 115 ? -0.291 1.544 -13.615 1.00 90.56 115 TRP A CA 1
ATOM 849 C C . TRP A 1 115 ? 0.032 1.339 -15.098 1.00 90.56 115 TRP A C 1
ATOM 851 O O . TRP A 1 115 ? -0.783 1.590 -15.984 1.00 90.56 115 TRP A O 1
ATOM 861 N N . GLY A 1 116 ? 1.240 0.841 -15.364 1.00 87.62 116 GLY A N 1
ATOM 862 C CA . GLY A 1 116 ? 1.708 0.524 -16.717 1.00 87.62 116 GLY A CA 1
ATOM 863 C C . GLY A 1 116 ? 1.804 -0.969 -17.030 1.00 87.62 116 GLY A C 1
ATOM 864 O O . GLY A 1 116 ? 2.064 -1.307 -18.180 1.00 87.62 116 GLY A O 1
ATOM 865 N N . ASN A 1 117 ? 1.611 -1.850 -16.038 1.00 91.75 117 ASN A N 1
ATOM 866 C CA . ASN A 1 117 ? 1.763 -3.304 -16.167 1.00 91.75 117 ASN A CA 1
ATOM 867 C C . ASN A 1 117 ? 3.109 -3.726 -16.799 1.00 91.75 117 ASN A C 1
ATOM 869 O O . ASN A 1 117 ? 3.145 -4.314 -17.882 1.00 91.75 117 ASN A O 1
ATOM 873 N N . THR A 1 118 ? 4.231 -3.374 -16.160 1.00 87.38 118 THR A N 1
ATOM 874 C CA . THR A 1 118 ? 5.575 -3.657 -16.691 1.00 87.38 118 THR A CA 1
ATOM 875 C C . THR A 1 118 ? 6.555 -4.031 -15.584 1.00 87.38 118 THR A C 1
ATOM 877 O O . THR A 1 118 ? 6.523 -3.465 -14.496 1.00 87.38 118 THR A O 1
ATOM 880 N N . ASN A 1 119 ? 7.544 -4.866 -15.898 1.00 82.19 119 ASN A N 1
ATOM 881 C CA . ASN A 1 119 ? 8.600 -5.241 -14.946 1.00 82.19 119 ASN A CA 1
ATOM 882 C C . ASN A 1 119 ? 9.535 -4.092 -14.526 1.00 82.19 119 ASN A C 1
ATOM 884 O O . ASN A 1 119 ? 10.460 -4.324 -13.759 1.00 82.19 119 ASN A O 1
ATOM 888 N N . GLY A 1 120 ? 9.319 -2.865 -15.011 1.00 83.44 120 GLY A N 1
ATOM 889 C CA . GLY A 1 120 ? 10.028 -1.677 -14.531 1.00 83.44 120 GLY A CA 1
ATOM 890 C C . GLY A 1 120 ? 9.501 -1.125 -13.202 1.00 83.44 120 GLY A C 1
ATOM 891 O O . GLY A 1 120 ? 10.081 -0.176 -12.681 1.00 83.44 120 GLY A O 1
ATOM 892 N N . HIS A 1 121 ? 8.402 -1.674 -12.676 1.00 84.81 121 HIS A N 1
ATOM 893 C CA . HIS A 1 121 ? 7.798 -1.262 -11.406 1.00 84.81 121 HIS A CA 1
ATOM 894 C C . HIS A 1 121 ? 7.992 -2.324 -10.317 1.00 84.81 121 HIS A C 1
ATOM 896 O O . HIS A 1 121 ? 7.065 -2.697 -9.610 1.00 84.81 121 HIS A O 1
ATOM 902 N N . ASN A 1 122 ? 9.175 -2.910 -10.239 1.00 90.31 122 ASN A N 1
ATOM 903 C CA . ASN A 1 122 ? 9.443 -4.104 -9.445 1.00 90.31 122 ASN A CA 1
ATOM 904 C C . ASN A 1 122 ? 10.016 -3.802 -8.050 1.00 90.31 122 ASN A C 1
ATOM 906 O O . ASN A 1 122 ? 10.539 -4.699 -7.400 1.00 90.31 122 ASN A O 1
ATOM 910 N N . ASP A 1 123 ? 9.894 -2.570 -7.565 1.00 91.44 123 ASP A N 1
ATOM 911 C CA . ASP A 1 123 ? 10.363 -2.190 -6.236 1.00 91.44 123 ASP A CA 1
ATOM 912 C C . ASP A 1 123 ? 9.188 -1.748 -5.362 1.00 91.44 123 ASP A C 1
ATOM 914 O O . ASP A 1 123 ? 8.241 -1.113 -5.826 1.00 91.44 123 ASP A O 1
ATOM 918 N N . TRP A 1 124 ? 9.237 -2.092 -4.077 1.00 92.88 124 TRP A N 1
ATOM 919 C CA . TRP A 1 124 ? 8.178 -1.799 -3.116 1.00 92.88 124 TRP A CA 1
ATOM 920 C C . TRP A 1 124 ? 8.737 -1.130 -1.871 1.00 92.88 124 TRP A C 1
ATOM 922 O O . TRP A 1 124 ? 9.635 -1.667 -1.219 1.00 92.88 124 TRP A O 1
ATOM 932 N N . PHE A 1 125 ? 8.133 -0.020 -1.464 1.00 92.44 125 PHE A N 1
ATOM 933 C CA . PHE A 1 125 ? 8.283 0.505 -0.112 1.00 92.44 125 PHE A CA 1
ATOM 934 C C . PHE A 1 125 ? 7.269 -0.145 0.816 1.00 92.44 125 PHE A C 1
ATOM 936 O O . PHE A 1 125 ? 6.171 -0.493 0.389 1.00 92.44 125 PHE A O 1
ATOM 943 N N . PHE A 1 126 ? 7.605 -0.295 2.093 1.00 94.25 126 PHE A N 1
ATOM 944 C CA . PHE A 1 126 ? 6.662 -0.818 3.078 1.00 94.25 126 PHE A CA 1
ATOM 945 C C . PHE A 1 126 ? 6.663 -0.032 4.379 1.00 94.25 126 PHE A C 1
ATOM 947 O O . PHE A 1 126 ? 7.645 0.627 4.716 1.00 94.25 126 PHE A O 1
ATOM 954 N N . THR A 1 127 ? 5.557 -0.115 5.116 1.00 95.12 127 THR A N 1
ATOM 955 C CA . THR A 1 127 ? 5.394 0.513 6.432 1.00 95.12 127 THR A CA 1
ATOM 956 C C . THR A 1 127 ? 5.859 -0.393 7.576 1.00 95.12 127 THR A C 1
ATOM 958 O O . THR 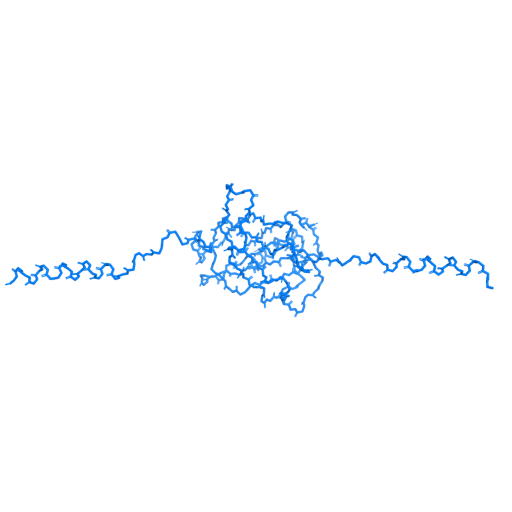A 1 127 ? 5.961 -1.623 7.453 1.00 95.12 127 THR A O 1
ATOM 961 N N . ASP A 1 128 ? 6.011 0.198 8.759 1.00 94.88 128 ASP A N 1
ATOM 962 C CA . ASP A 1 128 ? 5.919 -0.564 10.003 1.00 94.88 128 ASP A CA 1
ATOM 963 C C . ASP A 1 128 ? 4.511 -1.172 10.164 1.00 94.88 128 ASP A C 1
ATOM 965 O O . ASP A 1 128 ? 3.560 -0.714 9.515 1.00 94.88 128 ASP A O 1
ATOM 969 N N . PRO A 1 129 ? 4.354 -2.216 11.002 1.00 96.19 129 PRO A N 1
ATOM 970 C CA . PRO A 1 129 ? 3.048 -2.800 11.277 1.00 96.19 129 PRO A CA 1
ATOM 971 C C . PRO A 1 129 ? 2.029 -1.759 11.759 1.00 96.19 129 PRO A C 1
ATOM 973 O O . PRO A 1 129 ? 2.298 -0.988 12.681 1.00 96.19 129 PRO A O 1
ATOM 976 N N . LEU A 1 130 ? 0.845 -1.761 11.154 1.00 95.19 130 LEU A N 1
ATOM 977 C CA . LEU A 1 130 ? -0.260 -0.854 11.459 1.00 95.19 130 LEU A CA 1
ATOM 978 C C . LEU A 1 130 ? -1.569 -1.620 11.653 1.00 95.19 130 LEU A C 1
ATOM 980 O O . LEU A 1 130 ? -1.692 -2.776 11.258 1.00 95.19 130 LEU A O 1
ATOM 984 N N . VAL A 1 131 ? -2.569 -0.983 12.261 1.00 94.88 131 VAL A N 1
ATOM 985 C CA . VAL A 1 131 ? -3.890 -1.597 12.460 1.00 94.88 131 VAL A CA 1
ATOM 986 C C . VAL A 1 131 ? -4.843 -1.124 11.369 1.00 94.88 131 VAL A C 1
ATOM 988 O O . VAL A 1 131 ? -5.259 0.035 11.356 1.00 94.88 131 VAL A O 1
ATOM 991 N N . LEU A 1 132 ? -5.195 -2.038 10.470 1.00 94.69 132 LEU A N 1
ATOM 992 C CA . LEU A 1 132 ? -6.171 -1.838 9.404 1.00 94.69 132 LEU A CA 1
ATOM 993 C C . LEU A 1 132 ? -6.802 -3.195 9.070 1.00 94.69 132 LEU A C 1
ATOM 995 O O . LEU A 1 1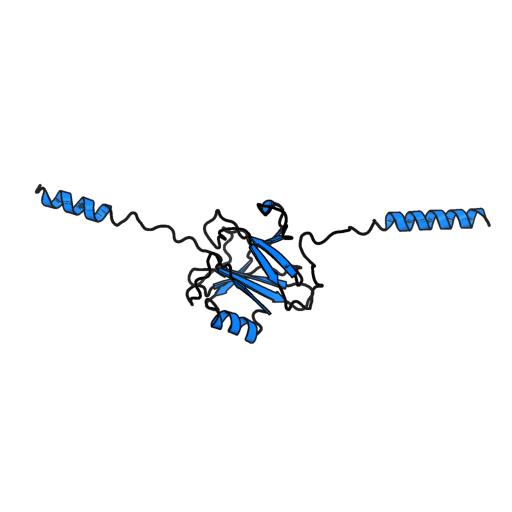32 ? -6.103 -4.203 9.032 1.00 94.69 132 LEU A O 1
ATOM 999 N N . GLY A 1 133 ? -8.116 -3.231 8.885 1.00 94.12 133 GLY A N 1
ATOM 1000 C CA . GLY A 1 133 ? -8.876 -4.428 8.539 1.00 94.12 133 GLY A CA 1
ATOM 1001 C C . GLY A 1 133 ? -9.421 -4.378 7.117 1.00 94.12 133 GLY A C 1
ATOM 1002 O O . GLY A 1 133 ? -9.274 -3.382 6.403 1.00 94.12 133 GLY A O 1
ATOM 1003 N N . ASN A 1 134 ? -10.110 -5.452 6.723 1.00 94.38 134 ASN A N 1
ATOM 1004 C CA . ASN A 1 134 ? -10.823 -5.497 5.445 1.00 94.38 134 ASN A CA 1
ATOM 1005 C C . ASN A 1 134 ? -11.788 -4.313 5.313 1.00 94.38 134 ASN A C 1
ATOM 1007 O O . ASN A 1 134 ? -12.408 -3.903 6.299 1.00 94.38 134 ASN A O 1
ATOM 1011 N N . GLY A 1 135 ? -11.962 -3.807 4.098 1.00 92.81 135 GLY A N 1
ATOM 1012 C CA . GLY A 1 135 ? -12.901 -2.727 3.822 1.00 92.81 135 GLY A CA 1
ATOM 1013 C C . GLY A 1 135 ? -12.457 -1.807 2.697 1.00 92.81 135 GLY A C 1
ATOM 1014 O O . GLY A 1 135 ? -11.450 -2.038 2.031 1.00 92.81 135 GLY A O 1
ATOM 1015 N N . ASN A 1 136 ? -13.244 -0.752 2.514 1.00 93.19 136 ASN A N 1
ATOM 1016 C CA . ASN A 1 136 ? -12.987 0.291 1.538 1.00 93.19 136 ASN A CA 1
ATOM 1017 C C . ASN A 1 136 ? -12.282 1.457 2.226 1.00 93.19 136 ASN A C 1
ATOM 1019 O O . ASN A 1 136 ? -12.852 2.086 3.122 1.00 93.19 136 ASN A O 1
ATOM 1023 N N . TRP A 1 137 ? -11.065 1.752 1.789 1.00 94.50 137 TRP A N 1
ATOM 1024 C CA . TRP A 1 137 ? -10.210 2.769 2.384 1.00 94.50 137 TRP A CA 1
ATOM 1025 C C . TRP A 1 137 ? -9.767 3.776 1.334 1.00 94.50 137 TRP A C 1
ATOM 1027 O O . TRP A 1 137 ? -9.469 3.423 0.195 1.00 94.50 137 TRP A O 1
ATOM 1037 N N . GLY A 1 138 ? -9.722 5.043 1.726 1.00 94.88 138 GLY A N 1
ATOM 1038 C CA . GLY A 1 138 ? -9.052 6.071 0.954 1.00 94.88 138 GLY A CA 1
ATOM 1039 C C . GLY A 1 138 ? -7.548 5.980 1.176 1.00 94.88 138 GLY A C 1
ATOM 1040 O O . GLY A 1 138 ? -7.105 6.021 2.326 1.00 94.88 138 GLY A O 1
ATOM 1041 N N . LEU A 1 139 ? -6.783 5.873 0.089 1.00 94.25 139 LEU A N 1
ATOM 1042 C CA . LEU A 1 139 ? -5.321 5.910 0.112 1.00 94.25 139 LEU A CA 1
ATOM 1043 C C . LEU A 1 139 ? -4.809 7.102 -0.693 1.00 94.25 139 LEU A C 1
ATOM 1045 O O . LEU A 1 139 ? -5.355 7.444 -1.748 1.00 94.25 139 LEU A O 1
ATOM 1049 N N . PHE A 1 140 ? -3.774 7.756 -0.169 1.00 92.25 140 PHE A N 1
ATOM 1050 C CA . PHE A 1 140 ? -3.120 8.870 -0.844 1.00 92.25 140 PHE A CA 1
ATOM 1051 C C . PHE A 1 140 ? -1.686 9.061 -0.363 1.00 92.25 140 PHE A C 1
ATOM 1053 O O . PHE A 1 140 ? -1.449 9.205 0.833 1.00 92.25 140 PHE A O 1
ATOM 1060 N N . THR A 1 141 ? -0.729 9.131 -1.277 1.00 89.06 141 THR A N 1
ATOM 1061 C CA . THR A 1 141 ? 0.669 9.449 -0.940 1.00 89.06 141 THR A CA 1
ATOM 1062 C C . THR A 1 141 ? 0.987 10.933 -1.137 1.00 89.06 141 THR A C 1
ATOM 1064 O O . THR A 1 141 ? 1.845 11.474 -0.456 1.00 89.06 141 THR A O 1
ATOM 1067 N N . GLY A 1 142 ? 0.239 11.649 -1.980 1.00 84.19 142 GLY A N 1
ATOM 1068 C CA . GLY A 1 142 ? 0.489 13.061 -2.273 1.00 84.19 142 GLY A CA 1
ATOM 1069 C C . GLY A 1 142 ? 0.710 13.322 -3.758 1.00 84.19 142 GLY A C 1
ATOM 1070 O O . GLY A 1 142 ? 1.033 12.416 -4.518 1.00 84.19 142 GLY A O 1
ATOM 1071 N N . THR A 1 143 ? 0.563 14.586 -4.156 1.00 73.00 143 THR A N 1
ATOM 1072 C CA . THR A 1 143 ? 0.751 15.059 -5.540 1.00 73.00 143 THR A CA 1
ATOM 1073 C C . THR A 1 143 ? 2.031 15.876 -5.740 1.00 73.00 143 THR A C 1
ATOM 1075 O O . THR A 1 143 ? 2.337 16.253 -6.866 1.00 73.00 143 THR A O 1
ATOM 1078 N N . SER A 1 144 ? 2.761 16.201 -4.664 1.00 59.62 144 SER A N 1
ATOM 1079 C CA . SER A 1 144 ? 3.672 17.361 -4.654 1.00 59.62 144 SER A CA 1
ATOM 1080 C C . SER A 1 144 ? 5.121 17.079 -4.239 1.00 59.62 144 SER A C 1
ATOM 1082 O O . SER A 1 144 ? 5.816 18.020 -3.860 1.00 59.62 144 SER A O 1
ATOM 1084 N N . CYS A 1 145 ? 5.616 15.840 -4.282 1.00 62.16 145 CYS A N 1
ATOM 1085 C CA . CYS A 1 145 ? 7.043 15.591 -4.024 1.00 62.16 145 CYS A CA 1
ATOM 1086 C C . CYS A 1 145 ? 7.609 14.424 -4.845 1.00 62.16 145 CYS A C 1
ATOM 1088 O O . CYS A 1 145 ? 6.886 13.766 -5.571 1.00 62.16 145 CYS A O 1
ATOM 1090 N N . CYS A 1 146 ? 8.923 14.229 -4.798 1.00 70.06 146 CYS A N 1
ATOM 1091 C CA . CYS A 1 146 ? 9.734 13.647 -5.874 1.00 70.06 146 CYS A CA 1
ATOM 1092 C C . CYS A 1 146 ? 9.483 12.160 -6.205 1.00 70.06 146 CYS A C 1
ATOM 1094 O O . CYS A 1 146 ? 9.898 11.694 -7.269 1.00 70.06 146 CYS A O 1
ATOM 1096 N N . VAL A 1 147 ? 8.860 11.408 -5.294 1.00 72.38 147 VAL A N 1
ATOM 1097 C CA . VAL A 1 147 ? 8.770 9.942 -5.334 1.00 72.38 147 VAL A CA 1
ATOM 1098 C C . VAL A 1 147 ? 7.346 9.496 -5.004 1.00 72.38 147 VAL A C 1
ATOM 1100 O O . VAL A 1 147 ? 6.677 10.155 -4.222 1.00 72.38 147 VAL A O 1
ATOM 1103 N N . ASP A 1 148 ? 6.863 8.402 -5.593 1.00 74.06 148 ASP A N 1
ATOM 1104 C CA . ASP A 1 148 ? 5.580 7.749 -5.292 1.00 74.06 148 ASP A CA 1
ATOM 1105 C C . ASP A 1 148 ? 4.339 8.636 -5.336 1.00 74.06 148 ASP A C 1
ATOM 1107 O O . ASP A 1 148 ? 3.404 8.450 -4.558 1.00 74.06 148 ASP A O 1
ATOM 1111 N N . THR A 1 149 ? 4.312 9.635 -6.214 1.00 83.81 149 THR A N 1
ATOM 1112 C CA . THR A 1 149 ? 3.146 10.525 -6.295 1.00 83.81 149 THR A CA 1
ATOM 1113 C C . THR A 1 149 ? 1.936 9.814 -6.874 1.00 83.81 149 THR A C 1
ATOM 1115 O O . THR A 1 149 ? 2.030 9.139 -7.900 1.00 83.81 149 THR A O 1
ATOM 1118 N N . MET A 1 150 ? 0.788 10.025 -6.236 1.00 86.56 150 MET A N 1
ATOM 1119 C CA . MET A 1 150 ? -0.518 9.700 -6.794 1.00 86.56 150 MET A CA 1
ATOM 1120 C C . MET A 1 150 ? -1.113 10.955 -7.428 1.00 86.56 150 MET A C 1
ATOM 1122 O O . MET A 1 150 ? -1.013 12.055 -6.880 1.00 86.56 150 MET A O 1
ATOM 1126 N N . THR A 1 151 ? -1.791 10.795 -8.561 1.00 79.88 151 THR A N 1
ATOM 1127 C CA . THR A 1 151 ? -2.472 11.911 -9.245 1.00 79.88 151 THR A CA 1
ATOM 1128 C C . THR A 1 151 ? -3.649 12.462 -8.434 1.00 79.88 151 THR A C 1
ATOM 1130 O O . THR A 1 151 ? -3.920 13.662 -8.457 1.00 79.88 151 THR A O 1
ATOM 1133 N N . ALA A 1 152 ? -4.323 11.596 -7.678 1.00 87.31 152 ALA A N 1
ATOM 1134 C CA . ALA A 1 152 ? -5.379 11.934 -6.735 1.00 87.31 152 ALA A CA 1
ATOM 1135 C C . ALA A 1 152 ? -5.502 10.837 -5.669 1.00 87.31 152 ALA A C 1
ATOM 1137 O O . ALA A 1 152 ? -5.014 9.725 -5.849 1.00 87.31 152 ALA A O 1
ATOM 1138 N N . ALA A 1 153 ? -6.189 11.137 -4.567 1.00 91.44 153 ALA A N 1
ATOM 1139 C CA . ALA A 1 153 ? -6.611 10.102 -3.630 1.00 91.44 153 ALA A CA 1
ATOM 1140 C C . ALA A 1 153 ? -7.598 9.147 -4.301 1.00 91.44 153 ALA A C 1
ATOM 1142 O O . ALA A 1 153 ? -8.465 9.587 -5.060 1.00 91.44 153 ALA A O 1
ATOM 1143 N N . GLN A 1 154 ? -7.502 7.861 -3.979 1.00 92.06 154 GLN A N 1
ATOM 1144 C CA . GLN A 1 154 ? -8.358 6.834 -4.568 1.00 92.06 154 GLN A CA 1
ATOM 1145 C C . GLN A 1 154 ? -8.940 5.908 -3.507 1.00 92.06 154 GLN A C 1
ATOM 1147 O O . GLN A 1 154 ? -8.431 5.804 -2.388 1.00 92.06 154 GLN A O 1
ATOM 1152 N N . LEU A 1 155 ? -10.039 5.257 -3.883 1.00 93.12 155 LEU A N 1
ATOM 1153 C CA . LEU A 1 155 ? -10.712 4.251 -3.082 1.00 93.12 155 LEU A CA 1
ATOM 1154 C C . LEU A 1 155 ? -10.133 2.871 -3.388 1.00 93.12 155 LEU A C 1
ATOM 1156 O O . LEU A 1 155 ? -10.211 2.407 -4.523 1.00 93.12 155 LEU A O 1
ATOM 1160 N N . PHE A 1 156 ? -9.643 2.194 -2.357 1.00 92.94 156 PHE A N 1
ATOM 1161 C CA . PHE A 1 156 ? -9.102 0.844 -2.444 1.00 92.94 156 PHE A CA 1
ATOM 1162 C C . PHE A 1 156 ? -9.926 -0.128 -1.611 1.00 92.94 156 PHE A C 1
ATOM 1164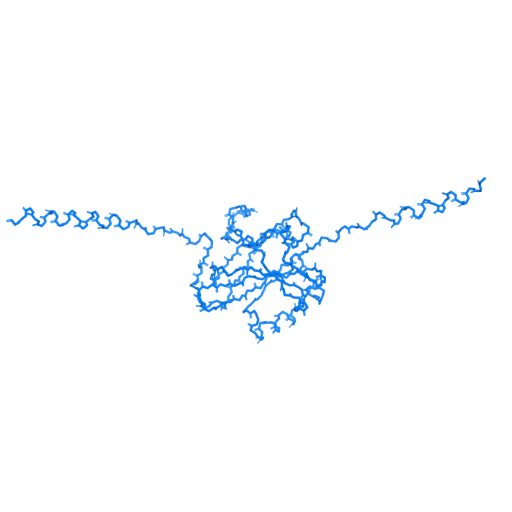 O O . PHE A 1 156 ? -10.317 0.177 -0.485 1.00 92.94 156 PHE A O 1
ATOM 1171 N N . THR A 1 157 ? -10.174 -1.313 -2.168 1.00 94.19 157 THR A N 1
ATOM 1172 C CA . THR A 1 157 ? -10.846 -2.411 -1.464 1.00 94.19 157 THR A CA 1
ATOM 1173 C C . THR A 1 157 ? -9.796 -3.390 -0.954 1.00 94.19 157 THR A C 1
ATOM 1175 O O . THR A 1 157 ? -9.159 -4.082 -1.742 1.00 94.19 157 THR A O 1
ATOM 1178 N N . ILE A 1 158 ? -9.632 -3.460 0.365 1.00 94.69 158 ILE A N 1
ATOM 1179 C CA . ILE A 1 158 ? -8.703 -4.377 1.028 1.00 94.69 158 ILE A CA 1
ATOM 1180 C C . ILE A 1 158 ? -9.481 -5.600 1.521 1.00 94.69 158 ILE A C 1
ATOM 1182 O O . ILE A 1 158 ? -10.511 -5.471 2.190 1.00 94.69 158 ILE A O 1
ATOM 1186 N N . THR A 1 159 ? -8.983 -6.792 1.191 1.00 95.06 159 THR A N 1
ATOM 1187 C CA . THR A 1 159 ? -9.577 -8.085 1.568 1.00 95.06 159 THR A CA 1
ATOM 1188 C C . THR A 1 159 ? -8.506 -9.067 2.050 1.00 95.06 159 THR A C 1
ATOM 1190 O O . THR A 1 159 ? -7.315 -8.783 1.961 1.00 95.06 159 THR A O 1
ATOM 1193 N N . GLY A 1 160 ? -8.913 -10.224 2.579 1.00 91.81 160 GLY A N 1
ATOM 1194 C CA . GLY A 1 160 ? -7.985 -11.281 2.999 1.00 91.81 160 GLY A CA 1
ATOM 1195 C C . GLY A 1 160 ? -7.347 -11.085 4.380 1.00 91.81 160 GLY A C 1
ATOM 1196 O O . GLY A 1 160 ? -6.682 -11.995 4.860 1.00 91.81 160 GLY A O 1
ATOM 1197 N N . ILE A 1 161 ? -7.597 -9.962 5.063 1.00 94.75 161 ILE A N 1
ATOM 1198 C CA . ILE A 1 161 ? -7.132 -9.737 6.437 1.00 94.75 161 ILE A CA 1
ATOM 1199 C C . ILE A 1 161 ? -7.986 -10.564 7.399 1.00 94.75 161 ILE A C 1
ATOM 1201 O O . ILE A 1 161 ? -9.216 -10.467 7.408 1.00 94.75 161 ILE A O 1
ATOM 1205 N N . SER A 1 162 ? -7.329 -11.367 8.224 1.00 95.75 162 SER A N 1
ATOM 1206 C CA . SER A 1 162 ? -7.947 -12.282 9.185 1.00 95.75 162 SER A CA 1
ATOM 1207 C C . SER A 1 162 ? -7.694 -11.876 10.636 1.00 95.75 162 SER A C 1
ATOM 1209 O O . SER A 1 162 ? -8.530 -12.133 11.503 1.00 95.75 162 SER A O 1
ATOM 1211 N N . SER A 1 163 ? -6.566 -11.213 10.907 1.00 94.38 163 SER A N 1
ATOM 1212 C CA . SER A 1 163 ? -6.149 -10.867 12.268 1.00 94.38 163 SER A CA 1
ATOM 1213 C C . SER A 1 163 ? -6.799 -9.595 12.817 1.00 94.38 163 SER A C 1
ATOM 1215 O O . SER A 1 163 ? -6.735 -9.341 14.019 1.00 94.38 163 SER A O 1
ATOM 1217 N N . VAL A 1 164 ? -7.459 -8.813 11.957 1.00 92.75 164 VAL A N 1
ATOM 1218 C CA . VAL A 1 164 ? -8.104 -7.544 12.303 1.00 92.75 164 VAL A CA 1
ATOM 1219 C C . VAL A 1 164 ? -9.579 -7.572 11.871 1.00 92.75 164 VAL A C 1
ATOM 1221 O O . VAL A 1 164 ? -9.862 -7.932 10.725 1.00 92.75 164 VAL A O 1
ATOM 1224 N N . PRO A 1 165 ? -10.541 -7.172 12.731 1.00 91.94 165 PRO A N 1
ATOM 1225 C CA . PRO A 1 165 ? -11.951 -7.108 12.350 1.00 91.94 165 PRO A CA 1
ATOM 1226 C C . PRO A 1 165 ? -12.201 -6.196 11.143 1.00 91.94 165 PRO A C 1
ATOM 1228 O O . PRO A 1 165 ? -11.527 -5.178 10.957 1.00 91.94 165 PRO A O 1
ATOM 1231 N N . ILE A 1 166 ? -13.224 -6.528 10.353 1.00 92.62 166 ILE A N 1
ATOM 1232 C CA . ILE A 1 166 ? -13.660 -5.715 9.211 1.00 92.62 166 ILE A CA 1
ATOM 1233 C C . ILE A 1 166 ? -13.954 -4.268 9.638 1.00 92.62 166 ILE A C 1
ATOM 1235 O O . ILE A 1 166 ? -14.565 -4.029 10.679 1.00 92.62 166 ILE A O 1
ATOM 1239 N N . GLY A 1 167 ? -13.501 -3.301 8.840 1.00 87.75 167 GLY A N 1
ATOM 1240 C CA . GLY A 1 167 ? -13.699 -1.873 9.091 1.00 87.75 167 GLY A CA 1
ATOM 1241 C C . GLY A 1 167 ? -12.810 -1.268 10.182 1.00 87.75 167 GLY A C 1
ATOM 1242 O O . GLY A 1 167 ? -12.943 -0.080 10.459 1.00 87.75 167 GLY A O 1
ATOM 1243 N N . THR A 1 168 ? -11.900 -2.030 10.796 1.00 91.75 168 THR A N 1
ATOM 1244 C CA . THR A 1 168 ? -10.944 -1.468 11.764 1.00 91.75 168 THR A CA 1
ATOM 1245 C C . THR A 1 168 ? -9.914 -0.606 11.040 1.00 91.75 168 THR A C 1
ATOM 1247 O O . THR A 1 168 ? -9.317 -1.055 10.069 1.00 91.75 168 THR A O 1
ATOM 1250 N N . GLY A 1 169 ? -9.660 0.607 11.521 1.00 88.25 169 GLY A N 1
ATOM 1251 C CA . GLY A 1 169 ? -8.648 1.493 10.942 1.00 88.25 169 GLY A CA 1
ATOM 1252 C C . GLY A 1 169 ? -8.813 2.961 11.339 1.00 88.25 169 GLY A C 1
ATOM 1253 O O . GLY A 1 169 ? -9.684 3.296 12.152 1.00 88.25 169 GLY A O 1
ATOM 1254 N N . PRO A 1 170 ? -8.004 3.870 10.776 1.00 83.25 170 PRO A N 1
ATOM 1255 C CA . PRO A 1 170 ? -8.127 5.303 11.026 1.00 83.25 170 PRO A CA 1
ATOM 1256 C C . PRO A 1 170 ? -9.544 5.808 10.712 1.00 83.25 170 PRO A C 1
ATOM 1258 O O . PRO A 1 170 ? -10.087 5.539 9.645 1.00 83.25 170 PRO A O 1
ATOM 1261 N N . GLY A 1 171 ? -10.169 6.523 11.653 1.00 70.38 171 GLY A N 1
ATOM 1262 C CA . GLY A 1 171 ? -11.524 7.072 11.480 1.00 70.38 171 GLY A CA 1
ATOM 1263 C C . GLY A 1 171 ? -12.687 6.110 11.773 1.00 70.38 171 GLY A C 1
ATOM 1264 O O . GLY A 1 171 ? -13.837 6.531 11.708 1.00 70.38 171 GLY A O 1
ATOM 1265 N N . SER A 1 172 ? -12.422 4.854 12.158 1.00 60.47 172 SER A N 1
ATOM 1266 C CA . SER A 1 172 ? -13.462 3.862 12.513 1.00 60.47 172 SER A CA 1
ATOM 1267 C C . SER A 1 172 ? -13.988 3.961 13.958 1.00 60.47 172 SER A C 1
ATOM 1269 O O . SER A 1 172 ? -14.912 3.243 14.341 1.00 60.47 172 SER A O 1
ATOM 1271 N N . ALA A 1 173 ? -13.458 4.880 14.772 1.00 52.03 173 ALA A N 1
ATOM 1272 C CA . ALA A 1 173 ? -13.964 5.144 16.117 1.00 52.03 173 ALA A CA 1
ATOM 1273 C C . ALA A 1 173 ? -15.284 5.939 16.062 1.00 52.03 173 ALA A C 1
ATOM 1275 O O . ALA A 1 173 ? -15.295 7.157 16.216 1.00 52.03 173 ALA A O 1
ATOM 1276 N N . THR A 1 174 ? -16.412 5.256 15.861 1.00 48.19 174 THR A N 1
ATOM 1277 C CA . THR A 1 174 ? -17.751 5.878 15.903 1.00 48.19 174 THR A CA 1
ATOM 1278 C C . THR A 1 174 ? -18.326 6.008 17.317 1.00 48.19 174 THR A C 1
ATOM 1280 O O . THR A 1 174 ? -19.345 6.667 17.510 1.00 48.19 174 THR A O 1
ATOM 1283 N N . SER A 1 175 ? -17.662 5.468 18.339 1.00 43.62 175 SER A N 1
ATOM 1284 C CA . SER A 1 175 ? -18.001 5.738 19.737 1.00 43.62 175 SER A CA 1
ATOM 1285 C C . SER A 1 175 ? -16.818 5.426 20.642 1.00 43.62 175 SER A C 1
ATOM 1287 O O . SER A 1 175 ? -16.439 4.265 20.792 1.00 43.62 175 SER A O 1
ATOM 1289 N N . VAL A 1 176 ? -16.259 6.445 21.295 1.00 48.25 176 VAL A N 1
ATOM 1290 C CA . VAL A 1 176 ? -15.489 6.222 22.523 1.00 48.25 176 VAL A CA 1
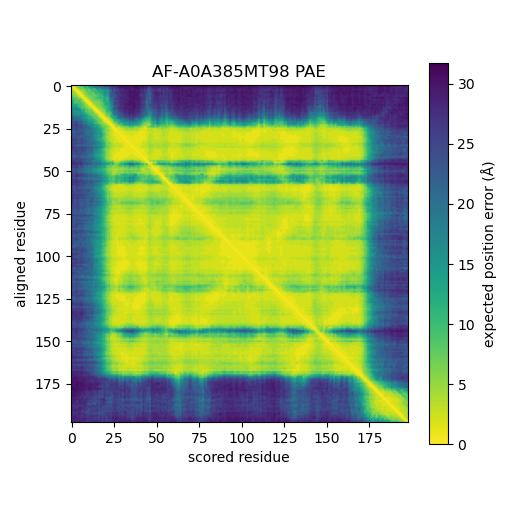ATOM 1291 C C . VAL A 1 176 ? -16.474 5.616 23.528 1.00 48.25 176 VAL A C 1
ATOM 1293 O O . VAL A 1 176 ? -17.499 6.253 23.793 1.00 48.25 176 VAL A O 1
ATOM 1296 N N . PRO A 1 177 ? -16.241 4.401 24.065 1.00 52.91 177 PRO A N 1
ATOM 1297 C CA . PRO A 1 177 ? -17.083 3.870 25.127 1.00 52.91 177 PRO A CA 1
ATOM 1298 C C . PRO A 1 177 ? -17.165 4.911 26.241 1.00 52.91 177 PRO A C 1
ATOM 1300 O O . PRO A 1 177 ? -16.133 5.447 26.652 1.00 52.91 177 PRO A O 1
ATOM 1303 N N . ALA A 1 178 ? -18.382 5.234 26.692 1.00 54.00 178 ALA A N 1
ATOM 1304 C CA . ALA A 1 178 ? -18.572 6.187 27.778 1.00 54.00 178 ALA A CA 1
ATOM 1305 C C . ALA A 1 178 ? -17.616 5.817 28.926 1.00 54.00 178 ALA A C 1
ATOM 1307 O O . ALA A 1 178 ? -17.561 4.639 29.299 1.00 54.00 178 ALA A O 1
ATOM 1308 N N . PRO A 1 179 ? -16.821 6.768 29.448 1.00 54.78 179 PRO A N 1
ATOM 1309 C CA . PRO A 1 179 ? -15.786 6.441 30.411 1.00 54.78 179 PRO A CA 1
ATOM 1310 C C . PRO A 1 179 ? -16.408 5.687 31.589 1.00 54.78 179 PRO A C 1
ATOM 1312 O O . PRO A 1 179 ? -17.475 6.055 32.090 1.00 54.78 179 PRO A O 1
ATOM 1315 N N . ALA A 1 180 ? -15.737 4.623 32.039 1.00 63.09 180 ALA A N 1
ATOM 1316 C CA . ALA A 1 180 ? -16.200 3.757 33.127 1.00 63.09 180 ALA A CA 1
ATOM 1317 C C . ALA A 1 180 ? -16.517 4.527 34.429 1.00 63.09 180 ALA A C 1
ATOM 1319 O O . ALA A 1 1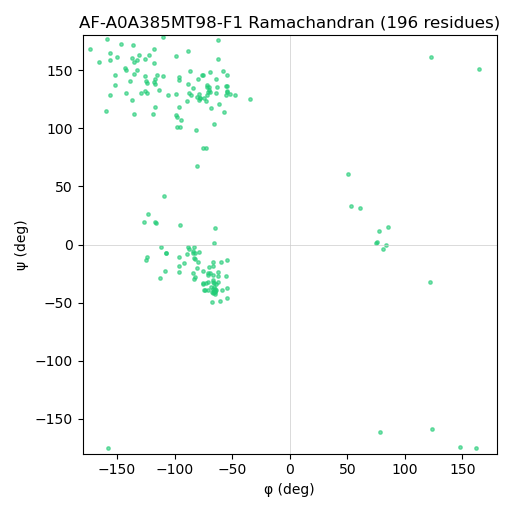80 ? -17.189 4.003 35.315 1.00 63.09 180 ALA A O 1
ATOM 1320 N N . THR A 1 181 ? -16.092 5.790 34.528 1.00 61.59 181 THR A N 1
ATOM 1321 C CA . THR A 1 181 ? -16.465 6.749 35.573 1.00 61.59 181 THR A CA 1
ATOM 1322 C C . THR A 1 181 ? -17.978 6.930 35.715 1.00 61.59 181 THR A C 1
ATOM 1324 O O . THR A 1 181 ? -18.459 7.004 36.843 1.00 61.59 181 THR A O 1
ATOM 1327 N N . LEU A 1 182 ? -18.751 6.929 34.621 1.00 61.16 182 LEU A N 1
ATOM 1328 C CA . LEU A 1 182 ? -20.217 7.028 34.683 1.00 61.16 182 LEU A CA 1
ATOM 1329 C C . LEU A 1 182 ? -20.855 5.747 35.238 1.00 61.16 182 LEU A C 1
ATOM 1331 O O . LEU A 1 182 ? -21.772 5.817 36.057 1.00 61.16 182 LEU A O 1
ATOM 1335 N N . GLY A 1 183 ? -20.330 4.579 34.856 1.00 63.09 183 GLY A N 1
ATOM 1336 C CA . GLY A 1 183 ? -20.755 3.291 35.413 1.00 63.09 183 GLY A CA 1
ATOM 1337 C C . GLY A 1 183 ? -20.431 3.170 36.905 1.00 63.09 183 GLY A C 1
ATOM 1338 O O . GLY A 1 183 ? -21.281 2.772 37.700 1.00 63.09 183 GLY A O 1
ATOM 1339 N N . MET A 1 184 ? -19.233 3.602 37.303 1.00 68.50 184 MET A N 1
ATOM 1340 C CA . MET A 1 184 ? -18.794 3.647 38.703 1.00 68.50 184 MET A CA 1
ATOM 1341 C C . MET A 1 184 ? -19.621 4.635 39.540 1.00 68.50 184 MET A C 1
ATOM 1343 O O . MET A 1 184 ? -19.962 4.334 40.683 1.00 68.50 184 MET A O 1
ATOM 1347 N N . PHE A 1 185 ? -20.000 5.784 38.973 1.00 71.25 185 PHE A N 1
ATOM 1348 C CA . PHE A 1 185 ? -20.882 6.756 39.623 1.00 71.25 185 PHE A CA 1
ATOM 1349 C C . PHE A 1 185 ? -22.316 6.226 39.801 1.00 71.25 185 PHE A C 1
ATOM 1351 O O . PHE A 1 185 ? -22.924 6.391 40.857 1.00 71.25 185 PHE A O 1
ATOM 1358 N N . ALA A 1 186 ? -22.860 5.525 38.805 1.00 68.62 186 ALA A N 1
ATOM 1359 C CA . ALA A 1 186 ? -24.169 4.885 38.938 1.00 68.62 186 ALA A CA 1
ATOM 1360 C C . ALA A 1 186 ? -24.155 3.773 40.007 1.00 68.62 186 ALA A C 1
ATOM 1362 O O . ALA A 1 186 ? -25.074 3.680 40.825 1.00 68.62 186 ALA A O 1
ATOM 1363 N N . LEU A 1 187 ? -23.088 2.967 40.052 1.00 72.44 187 LEU A N 1
ATOM 1364 C CA . LEU A 1 187 ? -22.898 1.931 41.072 1.00 72.44 187 LEU A CA 1
ATOM 1365 C C . LEU A 1 187 ? -22.764 2.519 42.484 1.00 72.44 187 LEU A C 1
ATOM 1367 O O . LEU A 1 187 ? -23.347 1.974 43.426 1.00 72.44 187 LEU A O 1
ATOM 1371 N N . SER A 1 188 ? -22.067 3.646 42.644 1.00 61.75 188 SER A N 1
ATOM 1372 C CA . SER A 1 188 ? -21.920 4.301 43.949 1.00 61.75 188 SER A CA 1
ATOM 1373 C C . SER A 1 188 ? -23.238 4.898 44.458 1.00 61.75 188 SER A C 1
ATOM 1375 O O . SER A 1 188 ? -23.545 4.768 45.646 1.00 61.75 188 SER A O 1
ATOM 1377 N N . LEU A 1 189 ? -24.085 5.442 43.578 1.00 74.12 189 LEU A N 1
ATOM 1378 C CA . LEU A 1 189 ? -25.434 5.903 43.938 1.00 74.12 189 LEU A CA 1
ATOM 1379 C C . LEU A 1 189 ? -26.361 4.755 44.374 1.00 74.12 189 LEU A C 1
ATOM 1381 O O . LEU A 1 189 ? -27.124 4.898 45.336 1.00 74.12 189 LEU A O 1
ATOM 1385 N N . VAL A 1 190 ? -26.289 3.602 43.701 1.00 74.38 190 VAL A N 1
ATOM 1386 C CA . VAL A 1 190 ? -27.057 2.406 44.089 1.00 74.38 190 VAL A CA 1
ATOM 1387 C C . VAL A 1 190 ? -26.578 1.863 45.439 1.00 74.38 190 VAL A C 1
ATOM 1389 O O . VAL A 1 190 ? -27.412 1.525 46.285 1.00 74.38 190 VAL A O 1
ATOM 1392 N N . ALA A 1 191 ? -25.264 1.838 45.676 1.00 68.31 191 ALA A N 1
ATOM 1393 C CA . ALA A 1 191 ? -24.690 1.445 46.962 1.00 68.31 191 ALA A CA 1
ATOM 1394 C C . ALA A 1 191 ? -25.160 2.372 48.100 1.00 68.31 191 ALA A C 1
ATOM 1396 O O . ALA A 1 191 ? -25.685 1.888 49.105 1.00 68.31 191 ALA A O 1
ATOM 1397 N N . LEU A 1 192 ? -25.091 3.696 47.914 1.00 68.69 192 LEU A N 1
ATOM 1398 C CA . LEU A 1 192 ? -25.560 4.698 48.886 1.00 68.69 192 LEU A CA 1
ATOM 1399 C C . LEU A 1 192 ? -27.054 4.557 49.218 1.00 68.69 192 LEU A C 1
ATOM 1401 O O . LEU A 1 192 ? -27.456 4.682 50.376 1.00 68.69 192 LEU A O 1
ATOM 1405 N N . ARG A 1 193 ? -27.896 4.247 48.225 1.00 64.56 193 ARG A N 1
ATOM 1406 C CA . ARG A 1 193 ? -29.332 4.006 48.452 1.00 64.56 193 ARG A CA 1
ATOM 1407 C C . ARG A 1 193 ? -29.589 2.746 49.282 1.00 64.56 193 ARG A C 1
ATOM 1409 O O . ARG A 1 193 ? -30.581 2.700 50.010 1.00 64.56 193 ARG A O 1
ATOM 1416 N N . ARG A 1 194 ? -28.721 1.737 49.171 1.00 63.25 194 ARG A N 1
ATOM 1417 C CA . ARG A 1 194 ? -28.824 0.478 49.921 1.00 63.25 194 ARG A CA 1
ATOM 1418 C C . ARG A 1 194 ? -28.415 0.664 51.385 1.00 63.25 194 ARG A C 1
ATOM 1420 O O . ARG A 1 194 ? -29.133 0.182 52.250 1.00 63.25 194 ARG A O 1
ATOM 1427 N N . PHE A 1 195 ? -27.375 1.457 51.651 1.00 60.25 195 PHE A N 1
ATOM 1428 C CA . PHE A 1 195 ? -26.953 1.817 53.015 1.00 60.25 195 PHE A CA 1
ATOM 1429 C C . PHE A 1 195 ? -27.915 2.762 53.748 1.00 60.25 195 PHE A C 1
ATOM 1431 O O . PHE A 1 195 ? -27.890 2.830 54.967 1.00 60.25 195 PHE A O 1
ATOM 1438 N N . ARG A 1 196 ? -28.792 3.481 53.035 1.00 53.72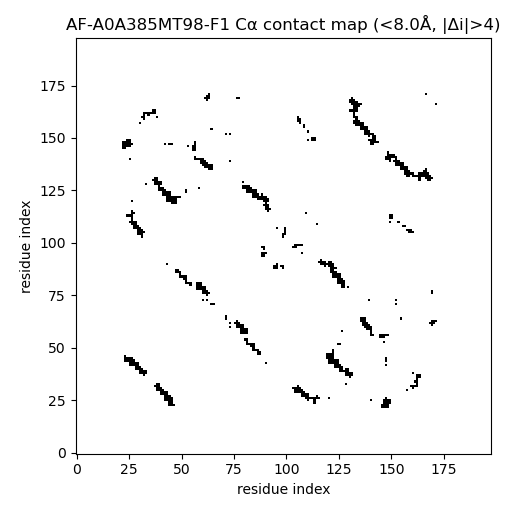 196 ARG A N 1
ATOM 1439 C CA . ARG A 1 196 ? -29.819 4.341 53.655 1.00 53.72 196 ARG A CA 1
ATOM 1440 C C . ARG A 1 196 ? -31.096 3.582 54.063 1.00 53.72 196 ARG A C 1
ATOM 1442 O O . ARG A 1 196 ? -32.001 4.183 54.634 1.00 53.72 196 ARG A O 1
ATOM 1449 N N . ARG A 1 197 ? -31.218 2.297 53.704 1.00 52.75 197 ARG A N 1
ATOM 1450 C CA . ARG A 1 197 ? -32.385 1.439 54.006 1.00 52.75 197 ARG A CA 1
ATOM 1451 C C . ARG A 1 197 ? -32.089 0.314 55.009 1.00 52.75 197 ARG A C 1
ATOM 1453 O O . ARG A 1 197 ? -33.007 -0.433 55.333 1.00 52.75 197 ARG A O 1
ATOM 1460 N N . SER A 1 198 ? -30.842 0.201 55.455 1.00 49.16 198 SER A N 1
ATOM 1461 C CA . SER A 1 198 ? -30.391 -0.559 56.629 1.00 49.16 198 SER A CA 1
ATOM 1462 C C . SER A 1 198 ? -30.298 0.371 57.827 1.00 49.16 198 SER A C 1
ATOM 1464 O O . SER A 1 198 ? -30.706 -0.053 58.924 1.00 49.16 198 SER A O 1
#

Radius of gyration: 25.43 Å; Cα contacts (8 Å, |Δi|>4): 402; chains: 1; bounding box: 68×50×97 Å